Protein AF-A0A538QEW7-F1 (afdb_monomer)

pLDDT: mean 96.34, std 3.99, range [68.62, 98.94]

Secondary structure (DSSP, 8-state):
---EEETTEEE--TT--EE-TTT-TTSS--TTSEEE-S-S---EEEEEESS--SS-EEEPS---S-HHHHHHHHHHH-SS----SEEE-TTS-EEE-S-TTTEEESSSGGGGGGEEEEEE---TTSEEEHHHHHHHHHHHHHHHHHHT---EEESSPP-SS--HHHHTT-TT--EEEEHHHH-SSSGGGTT-SHHHHHHHHTT-EEE-TTTTGGGG-

Nearest PDB structures (foldseek):
  6srt-assembly1_A  TM=6.902E-01  e=7.783E-04  Clostridium intestinale URNW
  6ssc-assembly1_A  TM=6.915E-01  e=9.441E-04  Clostridium intestinale
  2cb3-assembly4_D  TM=6.259E-01  e=7.298E-04  Drosophila melanogaster
  4knl-assembly2_B  TM=6.351E-01  e=1.021E-02  Staphylococcus aureus subsp. aureus NCTC 8325
  3lat-assembly2_B  TM=5.317E-01  e=2.211E-02  Staphylococcus epidermidis

Structure (mmCIF, N/CA/C/O backbone):
data_AF-A0A538QEW7-F1
#
_entry.id   AF-A0A538QEW7-F1
#
loop_
_atom_site.group_PDB
_atom_site.id
_atom_site.type_symbol
_atom_site.label_atom_id
_atom_site.label_alt_id
_atom_site.label_comp_id
_atom_site.label_asym_id
_atom_site.label_entity_id
_atom_site.label_seq_id
_atom_site.pdbx_PDB_ins_code
_atom_site.Cartn_x
_atom_site.Cartn_y
_atom_site.Cartn_z
_atom_site.occupancy
_atom_site.B_iso_or_equiv
_atom_site.auth_seq_id
_atom_site.auth_comp_id
_atom_site.auth_asym_id
_atom_site.auth_atom_id
_atom_site.pdbx_PDB_model_num
ATOM 1 N N . MET A 1 1 ? -11.658 -10.224 16.723 1.00 68.62 1 MET A N 1
ATOM 2 C CA . MET A 1 1 ? -10.519 -9.285 16.736 1.00 68.62 1 MET A CA 1
ATOM 3 C C . MET A 1 1 ? -10.664 -8.436 15.496 1.00 68.62 1 MET A C 1
ATOM 5 O O . MET A 1 1 ? -11.022 -9.031 14.483 1.00 68.62 1 MET A O 1
ATOM 9 N N . PRO A 1 2 ? -10.419 -7.125 15.584 1.00 89.94 2 PRO A N 1
ATOM 10 C CA . PRO A 1 2 ? -10.453 -6.246 14.425 1.00 89.94 2 PRO A CA 1
ATOM 11 C C . PRO A 1 2 ? -9.606 -6.790 13.274 1.00 89.94 2 PRO A C 1
ATOM 13 O O . PRO A 1 2 ? -8.547 -7.385 13.499 1.00 89.94 2 PRO A O 1
ATOM 16 N N . GLY A 1 3 ? -10.083 -6.604 12.051 1.00 97.62 3 GLY A N 1
ATOM 17 C CA . GLY A 1 3 ? -9.447 -7.128 10.849 1.00 97.62 3 GLY A CA 1
ATOM 18 C C . GLY A 1 3 ? -9.591 -6.194 9.657 1.00 97.62 3 GLY A C 1
ATOM 19 O O . GLY A 1 3 ? -10.164 -5.107 9.757 1.00 97.62 3 GLY A O 1
ATOM 20 N N . LEU A 1 4 ? -9.068 -6.639 8.518 1.00 98.69 4 LEU A N 1
ATOM 21 C CA . LEU A 1 4 ? -9.305 -6.004 7.226 1.00 98.69 4 LEU A CA 1
ATOM 22 C C . LEU A 1 4 ? -10.793 -6.097 6.888 1.00 98.69 4 LEU A C 1
ATOM 24 O O . LEU A 1 4 ? -11.381 -7.164 7.055 1.00 98.69 4 LEU A O 1
ATOM 28 N N . LEU A 1 5 ? -11.391 -5.020 6.382 1.00 98.50 5 LEU A N 1
ATOM 29 C CA . LEU A 1 5 ? -12.761 -5.065 5.876 1.00 98.50 5 LEU A CA 1
ATOM 30 C C . LEU A 1 5 ? -12.776 -5.554 4.432 1.00 98.50 5 LEU A C 1
ATOM 32 O O . LEU A 1 5 ? -12.224 -4.907 3.544 1.00 98.50 5 LEU A O 1
ATOM 36 N N . VAL A 1 6 ? -13.424 -6.689 4.194 1.00 98.50 6 VAL A N 1
ATOM 37 C CA . VAL A 1 6 ? -13.566 -7.294 2.868 1.00 98.50 6 VAL A CA 1
ATOM 38 C C . VAL A 1 6 ? -15.006 -7.769 2.700 1.00 98.50 6 VAL A C 1
ATOM 40 O O . VAL A 1 6 ? -15.438 -8.687 3.395 1.00 98.50 6 VAL A O 1
ATOM 43 N N . ASN A 1 7 ? -15.762 -7.152 1.788 1.00 96.94 7 ASN A N 1
ATOM 44 C CA . ASN A 1 7 ? -17.188 -7.440 1.565 1.00 96.94 7 ASN A CA 1
ATOM 45 C C . ASN A 1 7 ? -18.036 -7.406 2.856 1.00 96.94 7 ASN A C 1
ATOM 47 O O . ASN A 1 7 ? -18.874 -8.274 3.103 1.00 96.94 7 ASN A O 1
ATOM 51 N N . GLY A 1 8 ? -17.797 -6.410 3.707 1.00 96.62 8 GLY A N 1
ATOM 52 C CA . GLY A 1 8 ? -18.480 -6.198 4.980 1.00 96.62 8 GLY A CA 1
ATOM 53 C C . GLY A 1 8 ? -18.041 -7.139 6.102 1.00 96.62 8 GLY A C 1
ATOM 54 O O . GLY A 1 8 ? -18.609 -7.072 7.190 1.00 96.62 8 GLY A O 1
ATOM 55 N N . GLN A 1 9 ? -17.055 -8.009 5.864 1.00 97.62 9 GLN A N 1
ATOM 56 C CA . GLN A 1 9 ? -16.523 -8.936 6.861 1.00 97.62 9 GLN A CA 1
ATOM 57 C C . GLN A 1 9 ? -15.152 -8.491 7.361 1.00 97.62 9 GLN A C 1
ATOM 59 O O . GLN A 1 9 ? -14.335 -7.991 6.593 1.00 97.62 9 GLN A O 1
ATOM 64 N N . GLU A 1 10 ? -14.889 -8.717 8.647 1.00 98.12 10 GLU A N 1
ATOM 65 C CA . GLU A 1 10 ? -13.572 -8.509 9.245 1.00 98.12 10 GLU A CA 1
ATOM 66 C C . GLU A 1 10 ? -12.718 -9.769 9.114 1.00 98.12 10 GLU A C 1
ATOM 68 O O . GLU A 1 10 ? -13.043 -10.816 9.677 1.00 98.12 10 GLU A O 1
ATOM 73 N N . ILE A 1 11 ? -11.604 -9.651 8.394 1.00 98.38 11 ILE A N 1
ATOM 74 C CA . ILE A 1 11 ? -10.625 -10.721 8.212 1.00 98.38 11 ILE A CA 1
ATOM 75 C C . ILE A 1 11 ? -9.381 -10.393 9.048 1.00 98.38 11 ILE A C 1
ATOM 77 O O . ILE A 1 11 ? -8.657 -9.448 8.717 1.00 98.38 11 ILE A O 1
ATOM 81 N N . PRO A 1 12 ? -9.115 -11.119 10.150 1.00 97.94 12 PRO A N 1
ATOM 82 C CA . PRO A 1 12 ? -7.902 -10.912 10.928 1.00 97.94 12 PRO A CA 1
ATOM 83 C C . PRO A 1 12 ? -6.677 -11.394 10.143 1.00 97.94 12 PRO A C 1
ATOM 85 O O . PRO A 1 12 ? -6.749 -12.385 9.420 1.00 97.94 12 PRO A O 1
ATOM 88 N N . VAL A 1 13 ? -5.540 -10.730 10.347 1.00 98.19 13 VAL A N 1
ATOM 89 C CA . VAL A 1 13 ? -4.243 -11.163 9.811 1.00 98.19 13 VAL A CA 1
ATOM 90 C C . VAL A 1 13 ? -3.335 -11.518 10.976 1.00 98.19 13 VAL A C 1
ATOM 92 O O . VAL A 1 13 ? -3.158 -10.724 11.903 1.00 98.19 13 VAL A O 1
ATOM 95 N N . GLU A 1 14 ? -2.779 -12.726 10.951 1.00 97.06 14 GLU A N 1
ATOM 96 C CA . GLU A 1 14 ? -1.951 -13.220 12.045 1.00 97.06 14 GLU A CA 1
ATOM 97 C C . GLU A 1 14 ? -0.734 -12.314 12.287 1.00 97.06 14 GLU A C 1
ATOM 99 O O . GLU A 1 14 ? -0.010 -11.920 11.372 1.00 97.06 14 GLU A O 1
ATOM 104 N N . GLY A 1 15 ? -0.506 -11.968 13.556 1.00 97.25 15 GLY A N 1
ATOM 105 C CA . GLY A 1 15 ? 0.644 -11.166 13.962 1.00 97.25 15 GLY A CA 1
ATOM 106 C C . GLY A 1 15 ? 0.587 -9.691 13.553 1.00 97.25 15 GLY A C 1
ATOM 107 O O . GLY A 1 15 ? 1.633 -9.036 13.632 1.00 97.25 15 GLY A O 1
ATOM 108 N N . LEU A 1 16 ? -0.582 -9.181 13.140 1.00 98.44 16 LEU A N 1
ATOM 109 C CA . LEU A 1 16 ? -0.846 -7.760 12.900 1.00 98.44 16 LEU A CA 1
ATOM 110 C C . LEU A 1 16 ? -1.896 -7.207 13.866 1.00 98.44 16 LEU A C 1
ATOM 112 O O . LEU A 1 16 ? -2.905 -7.846 14.156 1.00 98.44 16 LEU A O 1
ATOM 116 N N . THR A 1 17 ? -1.672 -5.973 14.313 1.00 98.38 17 THR A N 1
ATOM 117 C CA . THR A 1 17 ? -2.709 -5.155 14.947 1.00 98.38 17 THR A CA 1
ATOM 118 C C . THR A 1 17 ? -3.390 -4.348 13.856 1.00 98.38 17 THR A C 1
ATOM 120 O O . THR A 1 17 ? -2.749 -3.508 13.222 1.00 98.38 17 THR A O 1
ATOM 123 N N . ILE A 1 18 ? -4.678 -4.601 13.640 1.00 98.75 18 ILE A N 1
ATOM 124 C CA . ILE A 1 18 ? -5.481 -3.916 12.627 1.00 98.75 18 ILE A CA 1
ATOM 125 C C . ILE A 1 18 ? -6.553 -3.086 13.325 1.00 98.75 18 ILE A C 1
ATOM 127 O O . ILE A 1 18 ? -7.070 -3.490 14.361 1.00 98.75 18 ILE A O 1
ATOM 131 N N . ILE A 1 19 ? -6.870 -1.928 12.762 1.00 98.31 19 ILE A N 1
ATOM 132 C CA . ILE A 1 19 ? -8.038 -1.121 13.118 1.00 98.31 19 ILE A CA 1
ATOM 133 C C . ILE A 1 19 ? -8.791 -0.742 11.848 1.00 98.31 19 ILE A C 1
ATOM 135 O O . ILE A 1 19 ? -8.186 -0.564 10.788 1.00 98.31 19 ILE A O 1
ATOM 139 N N . ASN A 1 20 ? -10.104 -0.587 11.952 1.00 98.62 20 ASN A N 1
ATOM 140 C CA . ASN A 1 20 ? -10.973 -0.310 10.814 1.00 98.62 20 ASN A CA 1
ATOM 141 C C . ASN A 1 20 ? -12.135 0.649 11.206 1.00 98.62 20 ASN A C 1
ATOM 143 O O . ASN A 1 20 ? -12.226 1.065 12.370 1.00 98.62 20 ASN A O 1
ATOM 147 N N . PRO A 1 21 ? -13.020 1.050 10.267 1.00 97.75 21 PRO A N 1
ATOM 148 C CA . PRO A 1 21 ? -14.122 1.968 10.550 1.00 97.75 21 PRO A CA 1
ATOM 149 C C . PRO A 1 21 ? -15.130 1.516 11.618 1.00 97.75 21 PRO A C 1
ATOM 151 O O . PRO A 1 21 ? -15.879 2.364 12.108 1.00 97.75 21 PRO A O 1
ATOM 154 N N . ASN A 1 22 ? -15.203 0.222 11.940 1.00 97.38 22 ASN A N 1
ATOM 155 C CA . ASN A 1 22 ? -16.055 -0.317 13.003 1.00 97.38 22 ASN A CA 1
ATOM 156 C C . ASN A 1 22 ? -15.438 -0.091 14.391 1.00 97.38 22 ASN A C 1
ATOM 158 O O . ASN A 1 22 ? -16.176 0.061 15.363 1.00 97.38 22 ASN A O 1
ATOM 162 N N . ASP A 1 23 ? -14.107 -0.022 14.488 1.00 97.06 23 ASP A N 1
ATOM 163 C CA . ASP A 1 23 ? -13.393 0.180 15.755 1.00 97.06 23 ASP A CA 1
ATOM 164 C C . ASP A 1 23 ? -13.292 1.653 16.135 1.00 97.06 23 ASP A C 1
ATOM 166 O O . ASP A 1 23 ? -13.354 2.030 17.308 1.00 97.06 23 ASP A O 1
ATOM 170 N N . THR A 1 24 ? -13.067 2.514 15.141 1.00 96.31 24 THR A N 1
ATOM 171 C CA . THR A 1 24 ? -12.829 3.931 15.386 1.00 96.31 24 THR A CA 1
ATOM 172 C C . THR A 1 24 ? -13.264 4.798 14.214 1.00 96.31 24 THR A C 1
ATOM 174 O O . THR A 1 24 ? -12.882 4.584 13.066 1.00 96.31 24 THR A O 1
ATOM 177 N N . ALA A 1 25 ? -14.053 5.834 14.511 1.00 95.19 25 ALA A N 1
ATOM 178 C CA . ALA A 1 25 ? -14.697 6.665 13.496 1.00 95.19 25 ALA A CA 1
ATOM 179 C C . ALA A 1 25 ? -13.709 7.398 12.574 1.00 95.19 25 ALA A C 1
ATOM 181 O O . ALA A 1 25 ? -14.039 7.672 11.422 1.00 95.19 25 ALA A O 1
ATOM 182 N N . TRP A 1 26 ? -12.497 7.707 13.056 1.00 97.00 26 TRP A N 1
ATOM 183 C CA . TRP A 1 26 ? -11.479 8.342 12.218 1.00 97.00 26 TRP A CA 1
ATOM 184 C C . TRP A 1 26 ? -10.894 7.376 11.186 1.00 97.00 26 TRP A C 1
ATOM 186 O O . TRP A 1 26 ? -10.303 7.834 10.220 1.00 97.00 26 TRP A O 1
ATOM 196 N N . CYS A 1 27 ? -11.013 6.059 11.347 1.00 98.06 27 CYS A N 1
ATOM 197 C CA . CYS A 1 27 ? -10.441 5.085 10.420 1.00 98.06 27 CYS A CA 1
ATOM 198 C C . CYS A 1 27 ? -11.388 4.888 9.226 1.00 98.06 27 CYS A C 1
ATOM 200 O O . CYS A 1 27 ? -11.905 3.806 9.008 1.00 98.06 27 CYS A O 1
ATOM 202 N N . ARG A 1 28 ? -11.704 5.959 8.492 1.00 97.88 28 ARG A N 1
ATOM 203 C CA . ARG A 1 28 ? -12.627 5.936 7.348 1.00 97.88 28 ARG A CA 1
ATOM 204 C C . ARG A 1 28 ? -12.174 6.904 6.262 1.00 97.88 28 ARG A C 1
ATOM 206 O O . ARG A 1 28 ? -11.820 8.034 6.585 1.00 97.88 28 ARG A O 1
ATOM 213 N N .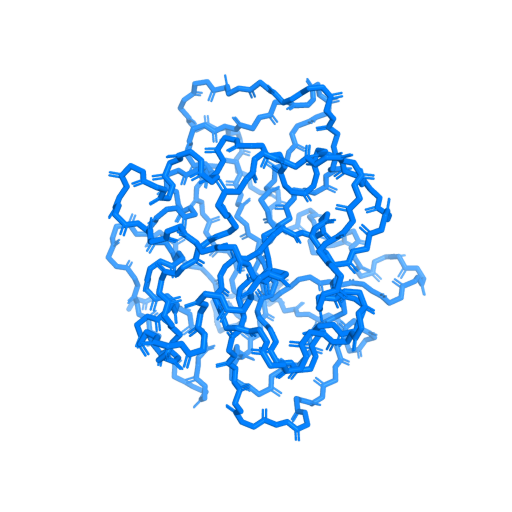 LEU A 1 29 ? -12.220 6.512 4.994 1.00 98.06 29 LEU A N 1
ATOM 214 C CA . LEU A 1 29 ? -11.969 7.450 3.892 1.00 98.06 29 LEU A CA 1
ATOM 215 C C . LEU A 1 29 ? -13.002 8.586 3.842 1.00 98.06 29 LEU A C 1
ATOM 217 O O . LEU A 1 29 ? -14.176 8.384 4.165 1.00 98.06 29 LEU A O 1
ATOM 221 N N . ASP A 1 30 ? -12.569 9.777 3.425 1.00 97.94 30 ASP A N 1
ATOM 222 C CA . ASP A 1 30 ? -13.487 10.872 3.105 1.00 97.94 30 ASP A CA 1
ATOM 223 C C . ASP A 1 30 ? -14.226 10.576 1.793 1.00 97.94 30 ASP A C 1
ATOM 225 O O . ASP A 1 30 ? -13.595 10.066 0.865 1.00 97.94 30 ASP A O 1
ATOM 229 N N . PRO A 1 31 ? -15.526 10.905 1.658 1.00 97.62 31 PRO A N 1
ATOM 230 C CA . PRO A 1 31 ? -16.273 10.685 0.419 1.00 97.62 31 PRO A CA 1
ATOM 231 C C . PRO A 1 31 ? -15.642 11.285 -0.843 1.00 97.62 31 PRO A C 1
ATOM 233 O O . PRO A 1 31 ? -15.955 10.821 -1.937 1.00 97.62 31 PRO A O 1
ATOM 236 N N . LYS A 1 32 ? -14.777 12.304 -0.724 1.00 98.00 32 LYS A N 1
ATOM 237 C CA . LYS A 1 32 ? -14.071 12.871 -1.881 1.00 98.00 32 LYS A CA 1
ATOM 238 C C . LYS A 1 32 ? -12.932 11.983 -2.394 1.00 98.00 32 LYS A C 1
ATOM 240 O O . LYS A 1 32 ? -12.576 12.109 -3.558 1.00 98.00 32 LYS A O 1
ATOM 245 N N . ASP A 1 33 ? -12.362 11.113 -1.558 1.00 98.44 33 ASP A N 1
ATOM 246 C CA . ASP A 1 33 ? -11.098 10.405 -1.825 1.00 98.44 33 ASP A CA 1
ATOM 247 C C . ASP A 1 33 ? -11.279 8.997 -2.416 1.00 98.44 33 ASP A C 1
ATOM 249 O O . ASP A 1 33 ? -10.304 8.274 -2.651 1.00 98.44 33 ASP A O 1
ATOM 253 N N . PHE A 1 34 ? -12.525 8.588 -2.661 1.00 98.56 34 PHE A N 1
ATOM 254 C CA . PHE A 1 34 ? -12.845 7.290 -3.238 1.00 98.56 34 PHE A CA 1
ATOM 255 C C . PHE A 1 34 ? -14.153 7.313 -4.030 1.00 98.56 34 PHE A C 1
ATOM 257 O O . PHE A 1 34 ? -14.924 8.273 -4.006 1.00 98.56 34 PHE A O 1
ATOM 264 N N . LYS A 1 35 ? -14.432 6.204 -4.709 1.00 98.50 35 LYS A N 1
ATOM 265 C CA . LYS A 1 35 ? -15.756 5.872 -5.250 1.00 98.50 35 LYS A CA 1
ATOM 266 C C . LYS A 1 35 ? -16.007 4.368 -5.147 1.00 98.50 35 LYS A C 1
ATOM 268 O O . LYS A 1 35 ? -15.144 3.605 -4.713 1.00 98.50 35 LYS A O 1
ATOM 273 N N . ALA A 1 36 ? -17.199 3.934 -5.548 1.00 98.44 36 ALA A N 1
ATOM 274 C CA . ALA A 1 36 ? -17.493 2.511 -5.675 1.00 98.44 36 ALA A CA 1
ATOM 275 C C . ALA A 1 36 ? -16.574 1.870 -6.725 1.00 98.44 36 ALA A C 1
ATOM 277 O O . ALA A 1 36 ? -16.420 2.400 -7.830 1.00 98.44 36 ALA A O 1
ATOM 278 N N . ARG A 1 37 ? -15.984 0.724 -6.378 1.00 97.94 37 ARG A N 1
ATOM 279 C CA . ARG A 1 37 ? -15.122 -0.032 -7.281 1.00 97.94 37 ARG A CA 1
ATOM 280 C C . ARG A 1 37 ? -15.944 -0.522 -8.482 1.00 97.94 37 ARG A C 1
ATOM 282 O O . ARG A 1 37 ? -16.974 -1.166 -8.285 1.00 97.94 37 ARG A O 1
ATOM 289 N N . PRO A 1 38 ? -15.512 -0.264 -9.729 1.00 97.06 38 PRO A N 1
ATOM 290 C CA . PRO A 1 38 ? -16.285 -0.610 -10.922 1.00 97.06 38 PRO A CA 1
ATOM 291 C C . PRO A 1 38 ? -16.159 -2.088 -11.322 1.00 97.06 38 PRO A C 1
ATOM 293 O O . PRO A 1 38 ? -16.829 -2.534 -12.249 1.00 97.06 38 PRO A O 1
ATOM 296 N N . THR A 1 39 ? -15.281 -2.847 -10.666 1.00 95.00 39 THR A N 1
ATOM 297 C CA . THR A 1 39 ? -15.015 -4.257 -10.960 1.00 95.00 39 THR A CA 1
ATOM 298 C C . THR A 1 39 ? -14.822 -5.046 -9.667 1.00 95.00 39 THR A C 1
ATOM 300 O O . THR A 1 39 ? -14.200 -4.529 -8.742 1.00 95.00 39 THR A O 1
ATOM 303 N N . PRO A 1 40 ? -15.298 -6.300 -9.579 1.00 93.62 40 PRO A N 1
ATOM 304 C CA . PRO A 1 40 ? -15.005 -7.163 -8.436 1.00 93.62 40 PRO A CA 1
ATOM 305 C C . PRO A 1 40 ? -13.577 -7.734 -8.475 1.00 93.62 40 PRO A C 1
ATOM 307 O O . PRO A 1 40 ? -13.116 -8.304 -7.491 1.00 93.62 40 PRO A O 1
ATOM 310 N N . TRP A 1 41 ? -12.874 -7.623 -9.608 1.00 95.50 41 TRP A N 1
ATOM 311 C CA . TRP A 1 41 ? -11.573 -8.257 -9.804 1.00 95.50 41 TRP A CA 1
ATOM 312 C C . TRP A 1 41 ? -10.423 -7.356 -9.344 1.00 95.50 41 TRP A C 1
ATOM 314 O O . TRP A 1 41 ? -9.785 -6.663 -10.147 1.00 95.50 41 TRP A O 1
ATOM 324 N N . VAL A 1 42 ? -10.167 -7.379 -8.035 1.00 97.69 42 VAL A N 1
ATOM 325 C CA . VAL A 1 42 ? -8.931 -6.852 -7.448 1.00 97.69 42 VAL A CA 1
ATOM 326 C C . VAL A 1 42 ? -7.778 -7.770 -7.844 1.00 97.69 42 VAL A C 1
ATOM 328 O O . VAL A 1 42 ? -7.828 -8.970 -7.598 1.00 97.69 42 VAL A O 1
ATOM 331 N N . ARG A 1 43 ? -6.745 -7.207 -8.470 1.00 97.06 43 ARG A N 1
ATOM 332 C CA . ARG A 1 43 ? -5.615 -7.981 -9.015 1.00 97.06 43 ARG A CA 1
ATOM 333 C C . ARG A 1 43 ? -4.250 -7.355 -8.780 1.00 97.06 43 ARG A C 1
ATOM 335 O O . ARG A 1 43 ? -3.240 -7.894 -9.219 1.00 97.06 43 ARG A O 1
ATOM 342 N N . GLN A 1 44 ? -4.222 -6.206 -8.117 1.00 98.38 44 GLN A N 1
ATOM 343 C CA . GLN A 1 44 ? -3.001 -5.467 -7.854 1.00 98.38 44 GLN A CA 1
ATOM 344 C C . GLN A 1 44 ? -2.951 -4.995 -6.410 1.00 98.38 44 GLN A C 1
ATOM 346 O O . GLN A 1 44 ? -3.950 -4.537 -5.852 1.00 98.38 44 GLN A O 1
ATOM 351 N N . ILE A 1 45 ? -1.758 -5.030 -5.838 1.00 98.81 45 ILE A N 1
ATOM 352 C CA . ILE A 1 45 ? -1.421 -4.284 -4.631 1.00 98.81 45 ILE A CA 1
ATOM 353 C C . ILE A 1 45 ? -0.430 -3.208 -5.053 1.00 98.81 45 ILE A C 1
ATOM 355 O O . ILE A 1 45 ? 0.604 -3.531 -5.632 1.00 98.81 45 ILE A O 1
ATOM 359 N N . ILE A 1 46 ? -0.746 -1.941 -4.780 1.00 98.50 46 ILE A N 1
ATOM 360 C CA . ILE A 1 46 ? 0.171 -0.829 -5.042 1.00 98.50 46 ILE A CA 1
ATOM 361 C C . ILE A 1 46 ? 0.723 -0.331 -3.715 1.00 98.50 46 ILE A C 1
ATOM 363 O O . ILE A 1 46 ? -0.017 0.156 -2.858 1.00 98.50 46 ILE A O 1
ATOM 367 N N . LEU A 1 47 ? 2.030 -0.463 -3.560 1.00 98.81 47 LEU A N 1
ATOM 368 C CA . LEU A 1 47 ? 2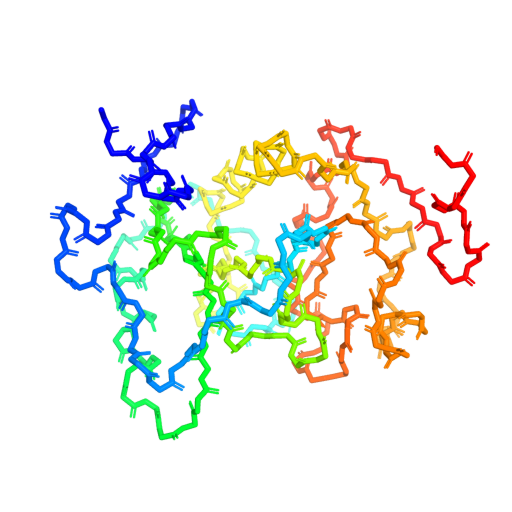.784 -0.027 -2.402 1.00 98.81 47 LEU A CA 1
ATOM 369 C C . LEU A 1 47 ? 3.234 1.419 -2.583 1.00 98.81 47 LEU A C 1
ATOM 371 O O . LEU A 1 47 ? 3.783 1.785 -3.626 1.00 98.81 47 LEU A O 1
ATOM 375 N N . HIS A 1 48 ? 3.043 2.206 -1.530 1.00 98.75 48 HIS A N 1
ATOM 376 C CA . HIS A 1 48 ? 3.467 3.596 -1.441 1.00 98.75 48 HIS A CA 1
ATOM 377 C C . HIS A 1 48 ? 4.269 3.822 -0.168 1.00 98.75 48 HIS A C 1
ATOM 379 O O . HIS A 1 48 ? 4.141 3.069 0.801 1.00 98.75 48 HIS A O 1
ATOM 385 N N . THR A 1 49 ? 5.040 4.902 -0.136 1.00 98.31 49 THR A N 1
ATOM 386 C CA . THR A 1 49 ? 5.399 5.552 1.128 1.00 98.31 49 THR A CA 1
ATOM 387 C C . THR A 1 49 ? 4.791 6.938 1.220 1.00 98.31 49 THR A C 1
ATOM 389 O O . THR A 1 49 ? 4.745 7.630 0.213 1.00 98.31 49 THR A O 1
ATOM 392 N N . THR A 1 50 ? 4.424 7.416 2.417 1.00 97.31 50 THR A N 1
ATOM 393 C CA . THR A 1 50 ? 3.690 8.697 2.574 1.00 97.31 50 THR A CA 1
ATOM 394 C C . THR A 1 50 ? 4.384 9.921 1.990 1.00 97.31 50 THR A C 1
ATOM 396 O O . THR A 1 50 ? 3.715 10.900 1.668 1.00 97.31 50 THR A O 1
ATOM 399 N N . LYS A 1 51 ? 5.712 9.899 1.824 1.00 95.50 51 LYS A N 1
ATOM 400 C CA . LYS A 1 51 ? 6.462 11.011 1.220 1.00 95.50 51 LYS A CA 1
ATOM 401 C C . LYS A 1 51 ? 7.068 10.668 -0.139 1.00 95.50 51 LYS A C 1
ATOM 403 O O . LYS A 1 51 ? 7.162 11.565 -0.969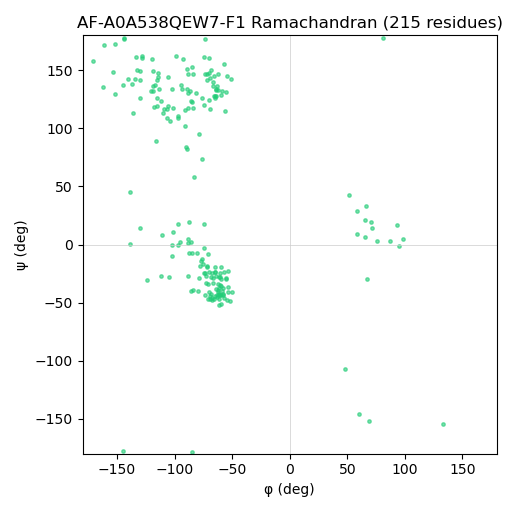 1.00 95.50 51 LYS A O 1
ATOM 408 N N . GLY A 1 52 ? 7.374 9.402 -0.423 1.00 95.50 52 GLY A N 1
ATOM 409 C CA . GLY A 1 52 ? 7.977 9.001 -1.696 1.00 95.50 52 GLY A CA 1
ATOM 410 C C . GLY A 1 52 ? 9.427 9.472 -1.839 1.00 95.50 52 GLY A C 1
ATOM 411 O O . GLY A 1 52 ? 9.943 9.578 -2.949 1.00 95.50 52 GLY A O 1
ATOM 412 N N . ASN A 1 53 ? 10.092 9.798 -0.728 1.00 95.81 53 ASN A N 1
ATOM 413 C CA . ASN A 1 53 ? 11.434 10.368 -0.756 1.00 95.81 53 ASN A CA 1
ATOM 414 C C . ASN A 1 53 ? 12.509 9.278 -0.854 1.00 95.81 53 ASN A C 1
ATOM 416 O O . ASN A 1 53 ? 12.379 8.206 -0.261 1.00 95.81 53 ASN A O 1
ATOM 420 N N . SER A 1 54 ? 13.610 9.592 -1.540 1.00 93.25 54 SER A N 1
ATOM 421 C CA . SER A 1 54 ? 14.775 8.720 -1.739 1.00 93.25 54 SER A CA 1
ATOM 422 C C . SER A 1 54 ? 16.086 9.484 -1.455 1.00 93.25 54 SER A C 1
ATOM 424 O O . SER A 1 54 ? 16.118 10.698 -1.671 1.00 93.25 54 SER A O 1
ATOM 426 N N . PRO A 1 55 ? 17.168 8.825 -0.991 1.00 94.06 55 PRO A N 1
ATOM 427 C CA . PRO A 1 55 ? 17.217 7.435 -0.536 1.00 94.06 55 PRO A CA 1
ATOM 428 C C . PRO A 1 55 ? 16.438 7.242 0.767 1.00 94.06 55 PRO A C 1
ATOM 430 O O . PRO A 1 55 ? 16.327 8.163 1.580 1.00 94.06 55 PRO A O 1
ATOM 433 N N . GLN A 1 56 ? 15.899 6.038 0.942 1.00 95.38 56 GLN A N 1
ATOM 434 C CA . GLN A 1 56 ? 15.258 5.614 2.182 1.00 95.38 56 GLN A CA 1
ATOM 435 C C . GLN A 1 56 ? 16.283 5.002 3.129 1.00 95.38 56 GLN A C 1
ATOM 437 O O . GLN A 1 56 ? 17.214 4.323 2.699 1.00 95.38 56 GLN A O 1
ATOM 442 N N . THR A 1 57 ? 16.062 5.197 4.424 1.00 97.62 57 THR A N 1
ATOM 443 C CA . THR A 1 57 ? 16.858 4.559 5.476 1.00 97.62 57 THR A CA 1
ATOM 444 C C . THR A 1 57 ? 15.945 3.692 6.325 1.00 97.62 57 THR A C 1
ATOM 446 O O . THR A 1 57 ? 14.897 4.152 6.775 1.00 97.62 57 THR A O 1
ATOM 449 N N . VAL A 1 58 ? 16.339 2.449 6.586 1.00 98.62 58 VAL A N 1
ATOM 450 C CA . VAL A 1 58 ? 15.627 1.606 7.551 1.00 98.62 58 VAL A CA 1
ATOM 451 C C . VAL A 1 58 ? 15.955 2.094 8.961 1.00 98.62 58 VAL A C 1
ATOM 453 O O . VAL A 1 58 ? 17.120 2.140 9.355 1.00 98.62 58 VAL A O 1
ATOM 456 N N . LEU A 1 59 ? 14.930 2.496 9.710 1.00 98.69 59 LEU A N 1
ATOM 457 C CA . LEU A 1 59 ? 15.049 2.887 11.112 1.00 98.69 59 LEU A CA 1
ATOM 458 C C . LEU A 1 59 ? 14.731 1.679 12.002 1.00 98.69 59 LEU A C 1
ATOM 460 O O . LEU A 1 59 ? 13.749 0.989 11.737 1.00 98.69 59 LEU A O 1
ATOM 464 N N . PRO A 1 60 ? 15.496 1.426 13.073 1.00 98.50 60 PRO A N 1
ATOM 465 C CA . PRO A 1 60 ? 15.296 0.242 13.898 1.00 98.50 60 PRO A CA 1
ATOM 466 C C . PRO A 1 60 ? 13.948 0.256 14.633 1.00 98.50 60 PRO A C 1
ATOM 468 O O . PRO A 1 60 ? 13.479 1.301 15.099 1.00 98.50 60 PRO A O 1
ATOM 471 N N . GLY A 1 61 ? 13.363 -0.929 14.790 1.00 98.44 61 GLY A N 1
ATOM 472 C CA . GLY A 1 61 ? 12.198 -1.198 15.624 1.00 98.44 61 GLY A CA 1
ATOM 473 C C . GLY A 1 61 ? 10.933 -0.421 15.251 1.00 98.44 61 GLY A C 1
ATOM 474 O O . GLY A 1 61 ? 10.636 -0.168 14.084 1.00 98.44 61 GLY A O 1
ATOM 475 N N . LYS A 1 62 ? 10.154 -0.082 16.284 1.00 98.62 62 LYS A N 1
ATOM 476 C CA . LYS A 1 62 ? 8.895 0.667 16.192 1.00 98.62 62 LYS A CA 1
ATOM 477 C C . LYS A 1 62 ? 9.146 2.156 16.393 1.00 98.62 62 LYS A C 1
ATOM 479 O O . LYS A 1 62 ? 9.813 2.538 17.354 1.00 98.62 62 LYS A O 1
ATOM 484 N N . GLY A 1 63 ? 8.569 2.984 15.532 1.00 97.94 63 GLY A N 1
ATOM 485 C CA . GLY A 1 63 ? 8.482 4.423 15.766 1.00 97.94 63 GLY A CA 1
ATOM 486 C C . GLY A 1 63 ? 7.266 4.801 16.624 1.00 97.94 63 GLY A C 1
ATOM 487 O O . GLY A 1 63 ? 6.496 3.932 17.036 1.00 97.94 63 GLY A O 1
ATOM 488 N N . PRO A 1 64 ? 7.058 6.101 16.895 1.00 97.44 64 PRO A N 1
ATOM 489 C CA . PRO A 1 64 ? 5.850 6.590 17.558 1.00 97.44 64 PRO A CA 1
ATOM 490 C C . PRO A 1 64 ? 4.607 6.351 16.692 1.00 97.44 64 PRO A C 1
ATOM 492 O O . PRO A 1 64 ? 4.596 6.773 15.534 1.00 97.44 64 PRO A O 1
ATOM 495 N N . GLY A 1 65 ? 3.571 5.730 17.260 1.00 97.38 65 GLY A N 1
ATOM 496 C CA . GLY A 1 65 ? 2.285 5.509 16.591 1.00 97.38 65 GLY A CA 1
ATOM 497 C C . GLY A 1 65 ? 1.424 6.773 16.453 1.00 97.38 65 GLY A C 1
ATOM 498 O O . GLY A 1 65 ? 1.763 7.853 16.944 1.00 97.38 65 GLY A O 1
ATOM 499 N N . GLY A 1 66 ? 0.271 6.627 15.799 1.00 97.69 66 GLY A N 1
ATOM 500 C CA . GLY A 1 66 ? -0.693 7.698 15.529 1.00 97.69 66 GLY A CA 1
ATOM 501 C C . GLY A 1 66 ? -0.530 8.356 14.156 1.00 97.69 66 GLY A C 1
ATOM 502 O O . GLY A 1 66 ? -1.329 9.225 13.795 1.00 97.69 66 GLY A O 1
ATOM 503 N N . ARG A 1 67 ? 0.460 7.941 13.356 1.00 98.19 67 ARG A N 1
ATOM 504 C CA . ARG A 1 67 ? 0.686 8.467 12.008 1.00 98.19 67 ARG A CA 1
ATOM 505 C C . ARG A 1 67 ? -0.347 8.002 10.999 1.00 98.19 67 ARG A C 1
ATOM 507 O O . ARG A 1 67 ? -0.616 8.746 10.056 1.00 98.19 67 ARG A O 1
ATOM 514 N N . ALA A 1 68 ? -0.971 6.844 11.202 1.00 98.44 68 ALA A N 1
ATOM 515 C CA . ALA A 1 68 ? -2.062 6.399 10.341 1.00 98.44 68 ALA A CA 1
ATOM 516 C C . ALA A 1 68 ? -3.234 7.390 10.383 1.00 98.44 68 ALA A C 1
ATOM 518 O O . ALA A 1 68 ? -3.747 7.804 9.342 1.00 98.44 68 ALA A O 1
ATOM 519 N N . ARG A 1 69 ? -3.580 7.871 11.585 1.00 98.50 69 ARG A N 1
ATOM 520 C CA . ARG A 1 69 ? -4.584 8.925 11.755 1.00 98.50 69 ARG A CA 1
ATOM 521 C C . ARG A 1 69 ? -4.133 10.247 11.154 1.00 98.50 69 ARG A C 1
ATOM 523 O O . ARG A 1 69 ? -4.911 10.853 10.432 1.00 98.50 69 ARG A O 1
ATOM 530 N N . SER A 1 70 ? -2.896 10.679 11.414 1.00 98.12 70 SER A N 1
ATOM 531 C CA . SER A 1 70 ? -2.377 11.920 10.821 1.00 98.12 70 SER A CA 1
ATOM 532 C C . SER A 1 70 ? -2.402 11.894 9.290 1.00 98.12 70 SER A C 1
ATOM 534 O O . SER A 1 70 ? -2.713 12.908 8.678 1.00 98.12 70 SER A O 1
ATOM 536 N N . THR A 1 71 ? -2.109 10.744 8.680 1.00 98.44 71 THR A N 1
ATOM 537 C CA . THR A 1 71 ? -2.151 10.553 7.221 1.00 98.44 71 THR A CA 1
ATOM 538 C C . THR A 1 71 ? -3.585 10.632 6.703 1.00 98.44 71 THR A C 1
ATOM 540 O O . THR A 1 71 ? -3.855 11.373 5.764 1.00 98.44 71 THR A O 1
ATOM 543 N N . ALA A 1 72 ? -4.527 9.951 7.364 1.00 98.25 72 ALA A N 1
ATOM 544 C CA . ALA A 1 72 ? -5.939 10.043 7.009 1.00 98.25 72 ALA A CA 1
ATOM 545 C C . ALA A 1 72 ? -6.471 11.480 7.160 1.00 98.25 72 ALA A C 1
ATOM 547 O O . ALA A 1 72 ? -7.108 11.987 6.247 1.00 98.25 72 ALA A O 1
ATOM 548 N N . ASP A 1 73 ? -6.177 12.156 8.276 1.00 98.31 73 ASP A N 1
ATOM 549 C CA . ASP A 1 73 ? -6.573 13.550 8.519 1.00 98.31 73 ASP A CA 1
ATOM 550 C C . ASP A 1 73 ? -5.963 14.513 7.484 1.00 98.31 73 ASP A C 1
ATOM 552 O O . ASP A 1 73 ? -6.644 15.442 7.048 1.00 98.31 73 ASP A O 1
ATOM 556 N N . TYR A 1 74 ? -4.718 14.274 7.050 1.00 97.88 74 TYR A N 1
ATOM 557 C CA . TYR A 1 74 ? -4.088 15.032 5.967 1.00 97.88 74 TYR A CA 1
ATOM 558 C C . TYR A 1 74 ? -4.890 14.914 4.667 1.00 97.88 74 TYR A C 1
ATOM 560 O O . TYR A 1 74 ? -5.266 15.938 4.101 1.00 97.88 74 TYR A O 1
ATOM 568 N N . TRP A 1 75 ? -5.223 13.691 4.237 1.00 98.19 75 TRP A N 1
ATOM 569 C CA . TRP A 1 75 ? -6.021 13.482 3.027 1.00 98.19 75 TRP A CA 1
ATOM 570 C C . TRP A 1 75 ? -7.379 14.177 3.104 1.00 98.19 75 TRP A C 1
ATOM 572 O O . TRP A 1 75 ? -7.745 14.868 2.159 1.00 98.19 75 TRP A O 1
ATOM 582 N N . ARG A 1 76 ? -8.086 14.116 4.244 1.00 97.38 76 ARG A N 1
ATOM 583 C CA . ARG A 1 76 ? -9.372 14.830 4.416 1.00 97.38 76 ARG A CA 1
ATOM 584 C C . ARG A 1 76 ? -9.249 16.335 4.217 1.00 97.38 76 ARG A C 1
ATOM 586 O O . ARG A 1 76 ? -10.154 16.958 3.669 1.00 97.38 76 ARG A O 1
ATOM 593 N N . GLY A 1 77 ? -8.160 16.916 4.717 1.00 97.62 77 GLY A N 1
ATOM 594 C CA . GLY A 1 77 ? -7.900 18.350 4.632 1.00 97.62 77 GLY A CA 1
ATOM 595 C C . GLY A 1 77 ? -7.394 18.811 3.264 1.00 97.62 77 GLY A C 1
ATOM 596 O O . GLY A 1 77 ? -7.477 20.003 2.969 1.00 97.62 77 GLY A O 1
ATOM 597 N N . ASP A 1 78 ? -6.878 17.899 2.436 1.00 97.00 78 ASP A N 1
ATOM 598 C CA . ASP A 1 78 ? -6.354 18.227 1.113 1.00 97.00 78 ASP A CA 1
ATOM 599 C C . ASP A 1 78 ? -7.509 18.458 0.116 1.00 97.00 78 ASP A C 1
ATOM 601 O O . ASP A 1 78 ? -8.383 17.597 -0.034 1.00 97.00 78 ASP A O 1
ATOM 605 N N . PRO A 1 79 ? -7.559 19.602 -0.594 1.00 95.69 79 PRO A N 1
ATOM 606 C CA . PRO A 1 79 ? -8.589 19.841 -1.605 1.00 95.69 79 PRO A CA 1
ATOM 607 C C . PRO A 1 79 ? -8.489 18.878 -2.797 1.00 95.69 79 PRO A C 1
ATOM 609 O O . PRO A 1 79 ? -9.463 18.719 -3.533 1.00 95.69 79 PRO A O 1
ATOM 612 N N . THR A 1 80 ? -7.332 18.247 -3.000 1.00 95.69 80 THR A N 1
ATOM 613 C CA . THR A 1 80 ? -7.096 17.270 -4.059 1.00 95.69 80 THR A CA 1
ATOM 614 C C . THR A 1 80 ? -7.560 15.889 -3.596 1.00 95.69 80 THR A C 1
ATOM 616 O O . THR A 1 80 ? -7.061 15.385 -2.587 1.00 95.69 80 THR A O 1
ATOM 619 N N . PRO A 1 81 ? -8.488 15.240 -4.321 1.00 96.12 81 PRO A N 1
ATOM 620 C CA . PRO A 1 81 ? -8.877 13.862 -4.044 1.00 96.12 81 PRO A CA 1
ATOM 621 C C . PRO A 1 81 ? -7.675 12.913 -4.078 1.00 96.12 81 PRO A C 1
ATOM 623 O O . PRO A 1 81 ? -7.057 12.730 -5.129 1.00 96.12 81 PRO A O 1
ATOM 626 N N . SER A 1 82 ? -7.342 12.317 -2.936 1.00 95.81 82 SER A N 1
ATOM 627 C CA . SER A 1 82 ? -6.262 11.337 -2.813 1.00 95.81 82 SER A CA 1
ATOM 628 C C . SER A 1 82 ? -6.398 10.531 -1.524 1.00 95.81 82 SER A C 1
ATOM 630 O O . SER A 1 82 ? -6.654 11.097 -0.469 1.00 95.81 82 SER A O 1
ATOM 632 N N . ALA A 1 83 ? -6.226 9.211 -1.603 1.00 97.88 83 ALA A N 1
ATOM 633 C CA . ALA A 1 83 ? -6.074 8.337 -0.439 1.00 97.88 83 ALA A CA 1
ATOM 634 C C . ALA A 1 83 ? -5.672 6.922 -0.858 1.00 97.88 83 ALA A C 1
ATOM 636 O O . ALA A 1 83 ? -5.988 6.472 -1.961 1.00 97.88 83 ALA A O 1
ATOM 637 N N . ALA A 1 84 ? -5.070 6.181 0.071 1.00 98.56 84 ALA A N 1
ATOM 638 C CA . ALA A 1 84 ? -4.897 4.737 -0.029 1.00 98.56 84 ALA A CA 1
ATOM 639 C C . ALA A 1 84 ? -5.966 3.991 0.785 1.00 98.56 84 ALA A C 1
ATOM 641 O O . ALA A 1 84 ? -6.594 4.545 1.685 1.00 98.56 84 ALA A O 1
ATOM 642 N N . HIS A 1 85 ? -6.151 2.703 0.501 1.00 98.88 85 HIS A N 1
ATOM 643 C CA . HIS A 1 85 ? -7.120 1.880 1.228 1.00 98.88 85 HIS A CA 1
ATOM 644 C C . HIS A 1 85 ? -6.624 1.560 2.643 1.00 98.88 85 HIS A C 1
ATOM 646 O O . HIS A 1 85 ? -7.417 1.413 3.575 1.00 98.88 85 HIS A O 1
ATOM 652 N N . ILE A 1 86 ? -5.303 1.427 2.782 1.00 98.94 86 ILE A N 1
ATOM 653 C CA . ILE A 1 86 ? -4.619 1.024 4.004 1.00 98.94 86 ILE A CA 1
ATOM 654 C C . ILE A 1 86 ? -3.488 2.008 4.301 1.00 98.94 86 ILE A C 1
ATOM 656 O O . ILE A 1 86 ? -2.770 2.409 3.387 1.00 98.94 86 ILE A O 1
ATOM 660 N N . VAL A 1 87 ? -3.287 2.329 5.580 1.00 98.94 87 VAL A N 1
ATOM 661 C CA . VAL A 1 87 ? -2.080 3.012 6.071 1.00 98.94 87 VAL A CA 1
ATOM 662 C C . VAL A 1 87 ? -1.385 2.137 7.107 1.00 98.94 87 VAL A C 1
ATOM 664 O O . VAL A 1 87 ? -2.032 1.641 8.029 1.00 98.94 87 VAL A O 1
ATOM 667 N N . ILE A 1 88 ? -0.071 1.967 6.977 1.00 98.94 88 ILE A N 1
ATOM 668 C CA . ILE A 1 88 ? 0.772 1.305 7.975 1.00 98.94 88 ILE A CA 1
ATOM 669 C C . ILE A 1 88 ? 1.495 2.381 8.782 1.00 98.94 88 ILE A C 1
ATOM 671 O O . ILE A 1 88 ? 2.277 3.168 8.244 1.00 98.94 88 ILE A O 1
ATOM 675 N N . ASP A 1 89 ? 1.203 2.419 10.077 1.00 98.81 89 ASP A N 1
ATOM 676 C CA . ASP A 1 89 ? 1.793 3.340 11.040 1.00 98.81 89 ASP A CA 1
ATOM 677 C C . ASP A 1 89 ? 3.234 2.937 11.391 1.00 98.81 89 ASP A C 1
ATOM 679 O O . ASP A 1 89 ? 3.642 1.786 11.245 1.00 98.81 89 ASP A O 1
ATOM 683 N N . ASN A 1 90 ? 3.992 3.880 11.934 1.00 98.62 90 ASN A N 1
ATOM 684 C CA . ASN A 1 90 ? 5.373 3.711 12.383 1.00 98.62 90 ASN A CA 1
ATOM 685 C C . ASN A 1 90 ? 5.586 2.579 13.397 1.00 98.62 90 ASN A C 1
ATOM 687 O O . ASN A 1 90 ? 6.689 2.038 13.503 1.00 98.62 90 ASN A O 1
ATOM 691 N N . ASP A 1 91 ? 4.568 2.264 14.195 1.00 98.62 91 ASP A N 1
ATOM 692 C CA . ASP A 1 91 ? 4.617 1.199 15.198 1.00 98.62 91 ASP A CA 1
ATOM 693 C C . ASP A 1 91 ? 4.198 -0.179 14.648 1.00 98.62 91 ASP A C 1
ATOM 695 O O . ASP A 1 91 ? 4.204 -1.171 15.390 1.00 98.62 91 ASP A O 1
ATOM 699 N N . GLY A 1 92 ? 3.876 -0.240 13.349 1.00 98.69 92 GLY A N 1
ATOM 700 C CA . GLY A 1 92 ? 3.399 -1.421 12.635 1.00 98.69 92 GLY A CA 1
ATOM 701 C C . GLY A 1 92 ? 1.883 -1.633 12.704 1.00 98.69 92 GLY A C 1
ATOM 702 O O . GLY A 1 92 ? 1.396 -2.640 12.189 1.00 98.69 92 GLY A O 1
ATOM 703 N N . THR A 1 93 ? 1.120 -0.730 13.331 1.00 98.75 93 THR A N 1
ATOM 704 C CA . THR A 1 93 ? -0.350 -0.790 13.313 1.00 98.75 93 THR A CA 1
ATOM 705 C C . THR A 1 93 ? -0.872 -0.546 11.901 1.00 98.75 93 THR A C 1
ATOM 707 O O . THR A 1 93 ? -0.431 0.372 11.210 1.00 98.75 93 THR A O 1
ATOM 710 N N . VAL A 1 94 ? -1.849 -1.345 11.478 1.00 98.88 94 VAL A N 1
ATOM 711 C CA . VAL A 1 94 ? -2.473 -1.248 10.156 1.00 98.88 94 VAL A CA 1
ATOM 712 C C . VAL A 1 94 ? -3.859 -0.626 10.288 1.00 98.88 94 VAL A C 1
ATOM 714 O O . VAL A 1 94 ? -4.744 -1.187 10.930 1.00 98.88 94 VAL A O 1
ATOM 717 N N . ALA A 1 95 ? -4.073 0.520 9.651 1.00 98.81 95 ALA A N 1
ATOM 718 C CA . ALA A 1 95 ? -5.384 1.144 9.534 1.00 98.81 95 ALA A CA 1
ATOM 719 C C . ALA A 1 95 ? -6.015 0.787 8.184 1.00 98.81 95 ALA A C 1
ATOM 721 O O . ALA A 1 95 ? -5.549 1.242 7.142 1.00 98.81 95 ALA A O 1
ATOM 722 N N . CYS A 1 96 ? -7.072 -0.024 8.198 1.00 98.88 96 CYS A N 1
ATOM 723 C CA . CYS A 1 96 ? -7.880 -0.359 7.028 1.00 98.88 96 CYS A CA 1
ATOM 724 C C . CYS A 1 96 ? -9.028 0.649 6.920 1.00 98.88 96 CYS A C 1
ATOM 726 O O . CYS A 1 96 ? -9.985 0.561 7.676 1.00 98.88 96 CYS A O 1
ATOM 728 N N . LEU A 1 97 ? -8.930 1.630 6.020 1.00 98.75 97 LEU A N 1
ATOM 729 C CA . LEU A 1 97 ? -9.806 2.813 6.011 1.00 98.75 97 LEU A CA 1
ATOM 730 C C . LEU A 1 97 ? -11.145 2.603 5.284 1.00 98.75 97 LEU A C 1
ATOM 732 O O . LEU A 1 97 ? -11.996 3.495 5.272 1.00 98.75 97 LEU A O 1
ATOM 736 N N . CYS A 1 98 ? -11.332 1.468 4.617 1.00 98.69 98 CYS A N 1
ATOM 737 C CA . CYS A 1 98 ? -12.518 1.179 3.816 1.00 98.69 98 CYS A CA 1
ATOM 738 C C . CYS A 1 98 ? -12.659 -0.323 3.553 1.00 98.69 98 CYS A C 1
ATOM 740 O O . CYS A 1 98 ? -11.754 -1.100 3.845 1.00 98.69 98 CYS A O 1
ATOM 742 N N . ASP A 1 99 ? -13.792 -0.718 2.972 1.00 98.62 99 ASP A N 1
ATOM 743 C CA . ASP A 1 99 ? -13.954 -2.066 2.434 1.00 98.62 99 ASP A CA 1
ATOM 744 C C . ASP A 1 99 ? -13.081 -2.255 1.189 1.00 98.62 99 ASP A C 1
ATOM 746 O O . ASP A 1 99 ? -13.282 -1.587 0.168 1.00 98.62 99 ASP A O 1
ATOM 750 N N . LEU A 1 100 ? -12.122 -3.172 1.276 1.00 98.81 100 LEU A N 1
ATOM 751 C CA . LEU A 1 100 ? -11.100 -3.390 0.256 1.00 98.81 100 LEU A CA 1
ATOM 752 C C . LEU A 1 100 ? -11.671 -3.963 -1.049 1.00 98.81 100 LEU A C 1
ATOM 754 O O . LEU A 1 100 ? -11.120 -3.710 -2.125 1.00 98.81 100 LEU A O 1
ATOM 758 N N . ALA A 1 101 ? -12.776 -4.709 -0.974 1.00 98.44 101 ALA A N 1
ATOM 759 C CA . ALA A 1 101 ? -13.393 -5.333 -2.137 1.00 98.44 101 ALA A CA 1
ATOM 760 C C . ALA A 1 101 ? -14.242 -4.335 -2.930 1.00 98.44 101 ALA A C 1
ATOM 762 O O . ALA A 1 101 ? -14.208 -4.338 -4.159 1.00 98.44 101 ALA A O 1
ATOM 763 N N . THR A 1 102 ? -14.976 -3.455 -2.247 1.00 98.50 102 THR A N 1
ATOM 764 C CA . THR A 1 102 ? -15.983 -2.598 -2.898 1.00 98.50 102 THR A CA 1
ATOM 765 C C . THR A 1 102 ? -15.543 -1.155 -3.125 1.00 98.50 102 THR A C 1
ATOM 767 O O . THR A 1 102 ? -16.250 -0.407 -3.799 1.00 98.50 102 THR A O 1
ATOM 770 N N . THR A 1 103 ? -14.412 -0.735 -2.560 1.00 98.62 103 THR A N 1
ATOM 771 C CA . THR A 1 103 ? -13.936 0.656 -2.636 1.00 98.62 103 THR A CA 1
ATOM 772 C C . THR A 1 103 ? -12.820 0.800 -3.659 1.00 98.62 103 THR A C 1
ATOM 774 O O . THR A 1 103 ? -11.898 0.001 -3.654 1.00 98.62 103 THR A O 1
ATOM 777 N N . GLU A 1 104 ? -12.880 1.823 -4.511 1.00 98.44 104 GLU A N 1
ATOM 778 C CA . GLU A 1 104 ? -11.743 2.318 -5.295 1.00 98.44 104 GLU A CA 1
ATOM 779 C C . GLU A 1 104 ? -11.243 3.618 -4.652 1.00 98.44 104 GLU A C 1
ATOM 781 O O . GLU A 1 104 ? -11.900 4.651 -4.787 1.00 98.44 104 GLU A O 1
ATOM 786 N N . ALA A 1 105 ? -10.099 3.577 -3.963 1.00 98.50 105 ALA A N 1
ATOM 787 C CA . ALA A 1 105 ? -9.428 4.780 -3.458 1.00 98.50 105 ALA A CA 1
ATOM 788 C C . ALA A 1 105 ? -8.516 5.424 -4.522 1.00 98.50 105 ALA A C 1
ATOM 790 O O . ALA A 1 105 ? -7.987 4.741 -5.403 1.00 98.50 105 ALA A O 1
ATOM 791 N N . TYR A 1 106 ? -8.306 6.738 -4.439 1.00 97.81 106 TYR A N 1
ATOM 792 C CA . TYR A 1 106 ? -7.499 7.483 -5.410 1.00 97.81 106 TYR A CA 1
ATOM 793 C C . TYR A 1 106 ? -6.009 7.548 -5.018 1.00 97.81 106 TYR A C 1
ATOM 795 O O . TYR A 1 106 ? -5.566 8.539 -4.446 1.00 97.81 106 TYR A O 1
ATOM 803 N N . HIS A 1 107 ? -5.216 6.520 -5.355 1.00 96.75 107 HIS A N 1
ATOM 804 C CA . HIS A 1 107 ? -3.785 6.445 -4.983 1.00 96.75 107 HIS A CA 1
ATOM 805 C C . HIS A 1 107 ? -2.801 6.258 -6.151 1.00 96.75 107 HIS A C 1
ATOM 807 O O . HIS A 1 107 ? -1.653 6.677 -6.073 1.00 96.75 107 HIS A O 1
ATOM 813 N N . ALA A 1 108 ? -3.192 5.597 -7.236 1.00 94.38 108 ALA A N 1
ATOM 814 C CA . ALA A 1 108 ? -2.306 5.155 -8.314 1.00 94.38 108 ALA A CA 1
ATOM 815 C C . ALA A 1 108 ? -2.921 5.361 -9.706 1.00 94.38 108 ALA A C 1
ATOM 817 O O . ALA A 1 108 ? -2.857 4.476 -10.556 1.00 94.38 108 ALA A O 1
ATOM 818 N N . THR A 1 109 ? -3.508 6.537 -9.941 1.00 91.56 109 THR A N 1
ATOM 819 C CA . THR A 1 109 ? -3.956 6.999 -11.269 1.00 91.56 109 THR A CA 1
ATOM 820 C C . THR A 1 109 ? -4.781 5.948 -12.035 1.00 91.56 109 THR A C 1
ATOM 822 O O . THR A 1 109 ? -5.927 5.685 -11.677 1.00 91.56 109 THR A O 1
ATOM 825 N N . VAL A 1 110 ? -4.212 5.339 -13.077 1.00 91.00 110 VAL A N 1
ATOM 826 C CA . VAL A 1 110 ? -4.862 4.362 -13.956 1.00 91.00 110 VAL A CA 1
ATOM 827 C C . VAL A 1 110 ? -5.133 3.026 -13.267 1.00 91.00 110 VAL A C 1
ATOM 829 O O . VAL A 1 110 ? -6.072 2.344 -13.652 1.00 91.00 110 VAL A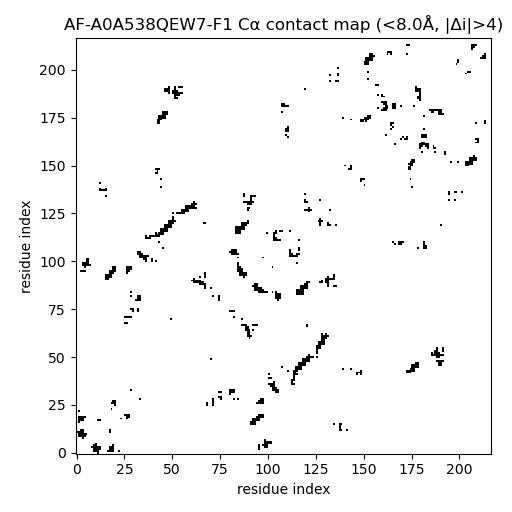 O 1
ATOM 832 N N . SER A 1 111 ? -4.387 2.681 -12.215 1.00 94.81 111 SER A N 1
ATOM 833 C CA . SER A 1 111 ? -4.497 1.392 -11.522 1.00 94.81 111 SER A CA 1
ATOM 834 C C . SER A 1 111 ? -5.545 1.362 -10.402 1.00 94.81 111 SER A C 1
ATOM 836 O O . SER A 1 111 ? -5.828 0.294 -9.858 1.00 94.81 111 SER A O 1
ATOM 838 N N . ASN A 1 112 ? -6.155 2.499 -10.042 1.00 96.31 112 ASN A N 1
ATOM 839 C CA . ASN A 1 112 ? -7.075 2.610 -8.895 1.00 96.31 112 ASN A CA 1
ATOM 840 C C . ASN A 1 112 ? -8.192 1.549 -8.913 1.00 96.31 112 ASN A C 1
ATOM 842 O O . ASN A 1 112 ? -8.428 0.853 -7.924 1.00 96.31 112 ASN A O 1
ATOM 846 N N . ALA A 1 113 ? -8.857 1.386 -10.059 1.00 96.06 113 ALA A N 1
ATOM 847 C CA . ALA A 1 113 ? -10.089 0.607 -10.185 1.00 96.06 113 ALA A CA 1
ATOM 848 C C . ALA A 1 113 ? -9.960 -0.878 -9.802 1.00 96.06 113 ALA A C 1
ATOM 850 O O . ALA A 1 113 ? -10.944 -1.495 -9.396 1.00 96.06 113 ALA A O 1
ATOM 851 N N . TRP A 1 114 ? -8.768 -1.464 -9.879 1.00 95.69 114 TRP A N 1
ATOM 852 C CA . TRP A 1 114 ? -8.533 -2.895 -9.631 1.00 95.69 114 TRP A CA 1
ATOM 853 C C . TRP A 1 114 ? -7.389 -3.162 -8.656 1.00 95.69 114 TRP A C 1
ATOM 855 O O . TRP A 1 114 ? -6.909 -4.297 -8.560 1.00 95.69 114 TRP A O 1
ATOM 865 N N . SER A 1 115 ? -6.947 -2.130 -7.941 1.00 98.00 115 SER A N 1
ATOM 866 C CA . SER A 1 115 ? -5.875 -2.256 -6.968 1.00 98.00 115 SER A CA 1
ATOM 867 C C . SER A 1 115 ? -6.293 -1.892 -5.550 1.00 98.00 115 SER A C 1
ATOM 869 O O . SER A 1 115 ? -7.300 -1.214 -5.315 1.00 98.00 115 SER A O 1
ATOM 871 N N . ILE A 1 116 ? -5.494 -2.384 -4.606 1.00 98.81 116 ILE A N 1
ATOM 872 C CA . ILE A 1 116 ? -5.477 -1.965 -3.209 1.00 98.81 116 ILE A CA 1
ATOM 873 C C . ILE A 1 116 ? -4.183 -1.188 -2.976 1.00 98.81 116 ILE A C 1
ATOM 875 O O . ILE A 1 116 ? -3.084 -1.725 -3.100 1.00 98.81 116 ILE A O 1
ATOM 879 N N . GLY A 1 117 ? -4.324 0.088 -2.639 1.00 98.75 117 GLY A N 1
ATOM 880 C CA . GLY A 1 117 ? -3.228 0.953 -2.211 1.00 98.75 117 GLY A CA 1
ATOM 881 C C . GLY A 1 117 ? -2.879 0.750 -0.740 1.00 98.75 117 GLY A C 1
ATOM 882 O O . GLY A 1 117 ? -3.771 0.814 0.112 1.00 98.75 117 GLY A O 1
ATOM 883 N N . ILE A 1 118 ? -1.591 0.565 -0.453 1.00 98.94 118 ILE A N 1
ATOM 884 C CA . ILE A 1 118 ? -1.024 0.516 0.899 1.00 98.94 118 ILE A CA 1
ATOM 885 C C . ILE A 1 118 ? -0.033 1.665 1.050 1.00 98.94 118 ILE A C 1
ATOM 887 O O . ILE A 1 118 ? 0.983 1.704 0.361 1.00 98.94 118 ILE A O 1
ATOM 891 N N . GLU A 1 119 ? -0.308 2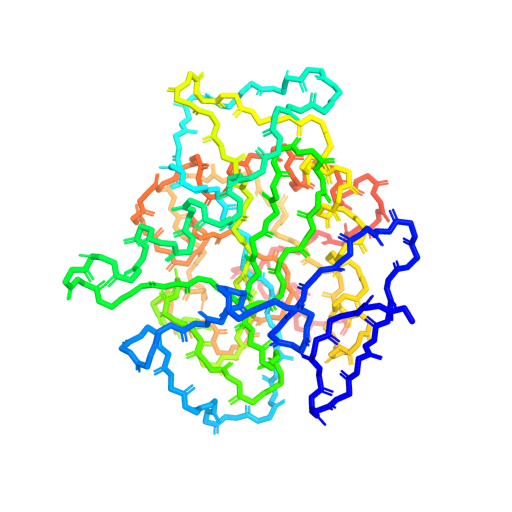.564 1.984 1.00 98.81 119 GLU A N 1
ATOM 892 C CA . GLU A 1 119 ? 0.560 3.685 2.316 1.00 98.81 119 GLU A CA 1
ATOM 893 C C . GLU A 1 119 ? 1.432 3.341 3.530 1.00 98.81 119 GLU A C 1
ATOM 895 O O . GLU A 1 119 ? 0.944 3.240 4.656 1.00 98.81 119 GLU A O 1
ATOM 900 N N . MET A 1 120 ? 2.732 3.146 3.324 1.00 98.81 120 MET A N 1
ATOM 901 C CA . MET A 1 120 ? 3.695 2.921 4.405 1.00 98.81 120 MET A CA 1
ATOM 902 C C . MET A 1 120 ? 4.192 4.261 4.943 1.00 98.81 120 MET A C 1
ATOM 904 O O . MET A 1 120 ? 4.711 5.087 4.188 1.00 98.81 120 MET A O 1
ATOM 908 N N . TYR A 1 121 ? 4.055 4.519 6.243 1.00 98.69 121 TYR A N 1
ATOM 909 C CA . TYR A 1 121 ? 4.495 5.808 6.762 1.00 98.69 121 TYR A CA 1
ATOM 910 C C . TYR A 1 121 ? 6.020 5.979 6.659 1.00 98.69 121 TYR A C 1
ATOM 912 O O . TYR A 1 121 ? 6.795 5.147 7.126 1.00 98.69 121 TYR A O 1
ATOM 920 N N . GLN A 1 122 ? 6.439 7.098 6.064 1.00 98.56 122 GLN A N 1
ATOM 921 C CA . GLN A 1 122 ? 7.830 7.522 5.950 1.00 98.56 122 GLN A CA 1
ATOM 922 C C . GLN A 1 122 ? 8.072 8.787 6.774 1.00 98.56 122 GLN A C 1
ATOM 924 O O . GLN A 1 122 ? 7.324 9.766 6.696 1.00 98.56 122 GLN A O 1
ATOM 929 N N . GLU A 1 123 ? 9.154 8.798 7.544 1.00 98.06 123 GLU A N 1
ATOM 930 C CA . GLU A 1 123 ? 9.610 9.929 8.342 1.00 98.06 123 GLU A CA 1
ATOM 931 C C . GLU A 1 123 ? 10.153 11.080 7.489 1.00 98.06 123 GLU A C 1
ATOM 933 O O . GLU A 1 123 ? 10.458 10.947 6.307 1.00 98.06 123 GLU A O 1
ATOM 938 N N . ALA A 1 124 ? 10.213 12.282 8.069 1.00 96.00 124 ALA A N 1
ATOM 939 C CA . ALA A 1 124 ? 10.662 13.479 7.343 1.00 96.00 124 ALA A CA 1
ATOM 940 C C . ALA A 1 124 ? 12.141 13.418 6.913 1.00 96.00 124 ALA A C 1
ATOM 942 O O . ALA A 1 124 ? 12.524 14.070 5.950 1.00 96.00 124 ALA A O 1
ATOM 943 N N . ASN A 1 125 ? 12.954 12.610 7.597 1.00 95.94 125 ASN A N 1
ATOM 944 C CA . ASN A 1 125 ? 14.350 12.327 7.253 1.00 95.94 125 ASN A CA 1
ATOM 945 C C . 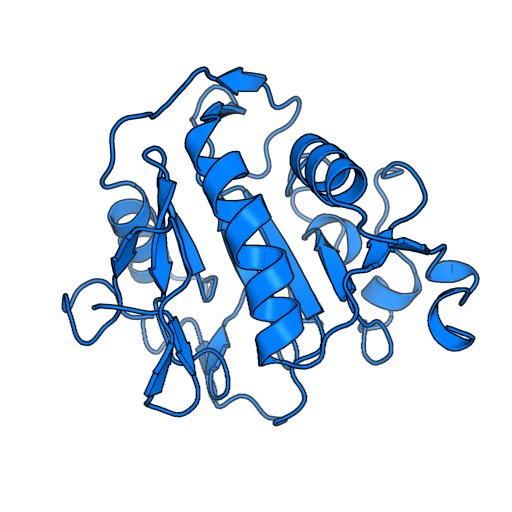ASN A 1 125 ? 14.499 11.153 6.262 1.00 95.94 125 ASN A C 1
ATOM 947 O O . ASN A 1 125 ? 15.563 10.540 6.201 1.00 95.94 125 ASN A O 1
ATOM 951 N N . ASN A 1 126 ? 13.426 10.812 5.542 1.00 96.31 126 ASN A N 1
ATOM 952 C CA . ASN A 1 126 ? 13.304 9.675 4.624 1.00 96.31 126 ASN A CA 1
ATOM 953 C C . ASN A 1 126 ? 13.380 8.290 5.286 1.00 96.31 126 ASN A C 1
ATOM 955 O O . ASN A 1 126 ? 13.400 7.278 4.581 1.00 96.31 126 ASN A O 1
ATOM 959 N N . GLY A 1 127 ? 13.418 8.227 6.617 1.00 98.12 127 GLY A N 1
ATOM 960 C CA . GLY A 1 127 ? 13.455 6.972 7.345 1.00 98.12 127 GLY A CA 1
ATOM 961 C C . GLY A 1 127 ? 12.124 6.221 7.300 1.00 98.12 127 GLY A C 1
ATOM 962 O O . GLY A 1 127 ? 11.062 6.834 7.298 1.00 98.12 127 GLY A O 1
ATOM 963 N N . VAL A 1 128 ? 12.171 4.895 7.299 1.00 98.75 128 VAL A N 1
ATOM 964 C CA . VAL A 1 128 ? 10.998 4.029 7.470 1.00 98.75 128 VAL A CA 1
ATOM 965 C C . VAL A 1 128 ? 11.338 3.016 8.553 1.00 98.75 128 VAL A C 1
ATOM 967 O O . VAL A 1 128 ? 12.377 2.359 8.482 1.00 98.75 128 VAL A O 1
ATOM 970 N N . HIS A 1 129 ? 10.501 2.923 9.581 1.00 98.81 129 HIS A N 1
ATOM 971 C CA . HIS A 1 129 ? 10.733 2.018 10.704 1.00 98.81 129 HIS A CA 1
ATOM 972 C C . HIS A 1 129 ? 10.588 0.545 10.295 1.00 98.81 129 HIS A C 1
ATOM 974 O O . HIS A 1 129 ? 9.708 0.205 9.509 1.00 98.81 129 HIS A O 1
ATOM 980 N N . GLU A 1 130 ? 11.417 -0.340 10.856 1.00 98.81 130 GLU A N 1
ATOM 981 C CA . GLU A 1 130 ? 11.365 -1.794 10.624 1.00 98.81 130 GLU A CA 1
ATOM 982 C C . GLU A 1 130 ? 9.957 -2.353 10.818 1.00 98.81 130 GLU A C 1
ATOM 984 O O . GLU A 1 130 ? 9.493 -3.131 9.993 1.00 98.81 130 GLU A O 1
ATOM 989 N N . ALA A 1 131 ? 9.237 -1.883 11.839 1.00 98.81 131 ALA A N 1
ATOM 990 C CA . ALA A 1 131 ? 7.873 -2.322 12.112 1.00 98.81 131 ALA A CA 1
ATOM 991 C C . ALA A 1 131 ? 6.887 -2.051 10.961 1.00 98.81 131 ALA A C 1
ATOM 993 O O . ALA A 1 131 ? 5.933 -2.809 10.787 1.00 98.81 131 ALA A O 1
ATOM 994 N N . VAL A 1 132 ? 7.120 -1.003 10.163 1.00 98.94 132 VAL A N 1
ATOM 995 C CA . VAL A 1 132 ? 6.318 -0.694 8.969 1.00 98.94 132 VAL A CA 1
ATOM 996 C C . VAL A 1 132 ? 6.537 -1.773 7.912 1.00 98.94 132 VAL A C 1
ATOM 998 O O . VAL A 1 132 ? 5.576 -2.329 7.380 1.00 98.94 132 VAL A O 1
ATOM 1001 N N . TYR A 1 133 ? 7.799 -2.120 7.649 1.00 98.88 133 TYR A N 1
ATOM 1002 C CA . TYR A 1 133 ? 8.142 -3.189 6.716 1.00 98.88 133 TYR A CA 1
ATOM 1003 C C . TYR A 1 133 ? 7.659 -4.550 7.216 1.00 98.88 133 TYR A C 1
ATOM 1005 O O . TYR A 1 133 ? 7.056 -5.290 6.448 1.00 98.88 133 TYR A O 1
ATOM 1013 N N . ASP A 1 134 ? 7.858 -4.863 8.495 1.00 98.81 134 ASP A N 1
ATOM 1014 C CA . ASP A 1 134 ? 7.420 -6.118 9.110 1.00 98.81 134 ASP A CA 1
ATOM 1015 C C . ASP A 1 134 ? 5.898 -6.294 9.036 1.00 98.81 134 ASP A C 1
ATOM 1017 O O . ASP A 1 134 ? 5.402 -7.411 8.869 1.00 98.81 134 ASP A O 1
ATOM 1021 N N . ALA A 1 135 ? 5.143 -5.197 9.140 1.00 98.88 135 ALA A N 1
ATOM 1022 C CA . ALA A 1 135 ? 3.706 -5.215 8.926 1.00 98.88 135 ALA A CA 1
ATOM 1023 C C . ALA A 1 135 ? 3.358 -5.424 7.444 1.00 98.88 135 ALA A C 1
ATOM 1025 O O . ALA A 1 135 ? 2.543 -6.289 7.119 1.00 98.88 135 ALA A O 1
ATOM 1026 N N . ALA A 1 136 ? 4.011 -4.688 6.538 1.00 98.88 136 ALA A N 1
ATOM 1027 C CA . ALA A 1 136 ? 3.773 -4.782 5.099 1.00 98.88 136 ALA A CA 1
ATOM 1028 C C . ALA A 1 136 ? 4.041 -6.193 4.553 1.00 98.88 136 ALA A C 1
ATOM 1030 O O . ALA A 1 136 ? 3.231 -6.726 3.798 1.00 98.88 136 ALA A O 1
ATOM 1031 N N . VAL A 1 137 ? 5.130 -6.838 4.975 1.00 98.75 137 VAL A N 1
ATOM 1032 C CA . VAL A 1 137 ? 5.521 -8.170 4.484 1.00 98.75 137 VAL A CA 1
ATOM 1033 C C . VAL A 1 137 ? 4.616 -9.298 4.991 1.00 98.75 137 VAL A C 1
ATOM 1035 O O . VAL A 1 137 ? 4.586 -10.362 4.384 1.00 98.75 137 VAL A O 1
ATOM 1038 N N . LYS A 1 138 ? 3.846 -9.074 6.063 1.00 98.81 138 LYS A N 1
ATOM 1039 C CA . LYS A 1 138 ? 2.762 -9.976 6.496 1.00 98.81 138 LYS A CA 1
ATOM 1040 C C . LYS A 1 138 ? 1.454 -9.666 5.776 1.00 98.81 138 LYS A C 1
ATOM 1042 O O . LYS A 1 138 ? 0.724 -10.573 5.389 1.00 98.81 138 LYS A O 1
ATOM 1047 N N . LEU A 1 139 ? 1.162 -8.379 5.596 1.00 98.88 139 LEU A N 1
ATOM 1048 C CA . LEU A 1 139 ? -0.086 -7.907 5.012 1.00 98.88 139 LEU A CA 1
ATOM 1049 C C . LEU A 1 139 ? -0.188 -8.231 3.516 1.00 98.88 139 LEU A C 1
ATOM 1051 O O . LEU A 1 139 ? -1.236 -8.677 3.060 1.00 98.88 139 LEU A O 1
ATOM 1055 N N . VAL A 1 140 ? 0.884 -8.018 2.751 1.00 98.94 140 VAL A N 1
ATOM 1056 C CA . VAL A 1 140 ? 0.883 -8.182 1.290 1.00 98.94 140 VAL A CA 1
ATOM 1057 C C . VAL A 1 140 ? 0.569 -9.624 0.863 1.00 98.94 140 VAL A C 1
ATOM 1059 O O . VAL A 1 140 ? -0.369 -9.794 0.084 1.00 98.94 140 VAL A O 1
ATOM 1062 N N . PRO A 1 141 ? 1.254 -10.675 1.367 1.00 98.75 141 PRO A N 1
ATOM 1063 C CA . PRO A 1 141 ? 0.910 -12.055 1.019 1.00 98.75 141 PRO A CA 1
ATOM 1064 C C . PRO A 1 141 ? -0.518 -12.433 1.414 1.00 98.75 141 PRO A C 1
ATOM 1066 O O . PRO A 1 141 ? -1.188 -13.158 0.683 1.00 98.75 141 PRO A O 1
ATOM 1069 N N . GLU A 1 142 ? -1.005 -11.918 2.543 1.00 98.69 142 GLU A N 1
ATOM 1070 C CA . GLU A 1 142 ? -2.358 -12.206 3.005 1.00 98.69 142 GLU A CA 1
ATOM 1071 C C . GLU A 1 142 ? -3.421 -11.547 2.119 1.00 98.69 142 GLU A C 1
ATOM 1073 O O . GLU A 1 142 ? -4.403 -12.190 1.755 1.00 98.69 142 GLU A O 1
ATOM 1078 N N . LEU A 1 143 ? -3.205 -10.305 1.680 1.00 98.81 143 LEU A N 1
ATOM 1079 C CA . LEU A 1 143 ? -4.054 -9.669 0.671 1.00 98.81 143 LEU A CA 1
ATOM 1080 C C . LEU A 1 143 ? -4.024 -10.442 -0.650 1.00 98.81 143 LEU A C 1
ATOM 1082 O O . LEU A 1 143 ? -5.079 -10.676 -1.241 1.00 98.81 143 LEU A O 1
ATOM 1086 N N . CYS A 1 144 ? -2.845 -10.896 -1.083 1.00 98.75 144 CYS A N 1
ATOM 1087 C CA . CYS A 1 144 ? -2.729 -11.758 -2.254 1.00 98.75 144 CYS A CA 1
ATOM 1088 C C . CYS A 1 144 ? -3.574 -13.030 -2.105 1.00 98.75 144 CYS A C 1
ATOM 1090 O O . CYS A 1 144 ? -4.353 -13.363 -2.997 1.00 98.75 144 CYS A O 1
ATOM 1092 N N . ARG A 1 145 ? -3.511 -13.692 -0.946 1.00 98.56 145 ARG A N 1
ATOM 1093 C CA . ARG A 1 145 ? -4.313 -14.882 -0.636 1.00 98.56 145 ARG A CA 1
ATOM 1094 C C . ARG A 1 145 ? -5.818 -14.595 -0.624 1.00 98.56 145 ARG A C 1
ATOM 1096 O O . ARG A 1 145 ? -6.583 -15.380 -1.178 1.00 98.56 145 ARG A O 1
ATOM 1103 N N . ILE A 1 146 ? -6.247 -13.497 0.003 1.00 98.44 146 ILE A N 1
ATOM 1104 C CA . ILE A 1 146 ? -7.663 -13.109 0.120 1.00 98.44 146 ILE A CA 1
ATOM 1105 C C . ILE A 1 146 ? -8.276 -12.831 -1.256 1.00 98.44 146 ILE A C 1
ATOM 1107 O O . ILE A 1 146 ? -9.395 -13.265 -1.527 1.00 98.44 146 ILE A O 1
ATOM 1111 N N . PHE A 1 147 ? -7.552 -12.118 -2.120 1.00 98.44 147 PHE A N 1
ATOM 1112 C CA . PHE A 1 147 ? -8.060 -11.665 -3.417 1.00 98.44 147 PHE A CA 1
ATOM 1113 C C . PHE A 1 147 ? -7.663 -12.570 -4.593 1.00 98.44 147 PHE A C 1
ATOM 1115 O O . PHE A 1 147 ? -8.058 -12.298 -5.724 1.00 98.44 147 PHE A O 1
ATOM 1122 N N . GLY A 1 148 ? -6.909 -13.647 -4.349 1.00 97.75 148 GLY A N 1
ATOM 1123 C CA . GLY A 1 148 ? -6.419 -14.537 -5.405 1.00 97.75 148 GLY A CA 1
ATOM 1124 C C . GLY A 1 148 ? -5.413 -13.859 -6.341 1.00 97.75 148 GLY A C 1
ATOM 1125 O O . GLY A 1 148 ? -5.387 -14.145 -7.534 1.00 97.75 148 GLY A O 1
ATOM 1126 N N . ILE A 1 149 ? -4.612 -12.932 -5.812 1.00 97.94 149 ILE A N 1
ATOM 1127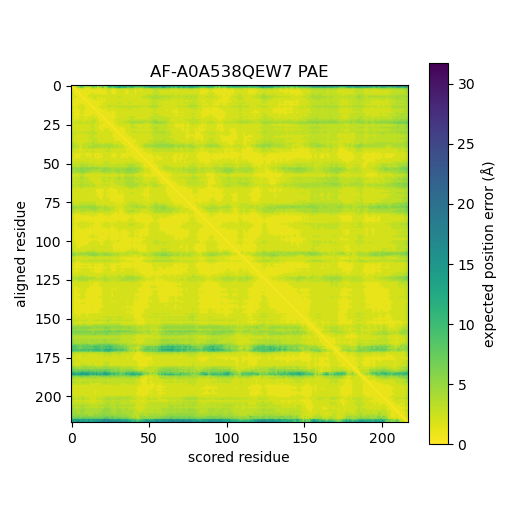 C CA . ILE A 1 149 ? -3.540 -12.252 -6.543 1.00 97.94 149 ILE A CA 1
ATOM 1128 C C . ILE A 1 149 ? -2.288 -13.118 -6.439 1.00 97.94 149 ILE A C 1
ATOM 1130 O O . ILE A 1 149 ? -1.914 -13.545 -5.347 1.00 97.94 149 ILE A O 1
ATOM 1134 N N . GLN A 1 150 ? -1.608 -13.360 -7.556 1.00 97.12 150 GLN A N 1
ATOM 1135 C CA . GLN A 1 150 ? -0.304 -14.013 -7.515 1.00 97.12 150 GLN A CA 1
ATOM 1136 C C . GLN A 1 150 ? 0.699 -13.124 -6.771 1.00 97.12 150 GLN A C 1
ATOM 1138 O O . GLN A 1 150 ? 0.791 -11.923 -7.036 1.00 97.12 150 GLN A O 1
ATOM 1143 N N . LEU A 1 151 ? 1.467 -13.704 -5.846 1.00 98.25 151 LEU A N 1
ATOM 1144 C CA . LEU A 1 151 ? 2.531 -12.992 -5.139 1.00 98.25 151 LEU A CA 1
ATOM 1145 C C . LEU A 1 151 ? 3.755 -12.836 -6.055 1.00 98.25 151 LEU A C 1
ATOM 1147 O O . LEU A 1 151 ? 4.772 -13.504 -5.888 1.00 98.25 151 LEU A O 1
ATOM 1151 N N . GLN A 1 152 ? 3.626 -11.938 -7.026 1.00 97.62 152 GLN A N 1
ATOM 1152 C CA . GLN A 1 152 ? 4.676 -11.566 -7.963 1.00 97.62 152 GLN A CA 1
ATOM 1153 C C . GLN A 1 152 ? 5.034 -10.084 -7.858 1.00 97.62 152 GLN A C 1
ATOM 1155 O O . GLN A 1 152 ? 4.190 -9.254 -7.520 1.00 97.62 152 GLN A O 1
ATOM 1160 N N . ILE A 1 153 ? 6.293 -9.766 -8.143 1.00 98.38 153 ILE A N 1
ATOM 1161 C CA . ILE A 1 153 ? 6.874 -8.421 -8.112 1.00 98.38 153 ILE A CA 1
ATOM 1162 C C . ILE A 1 153 ? 7.705 -8.160 -9.380 1.00 98.38 153 ILE A C 1
ATOM 1164 O O . ILE A 1 153 ? 8.147 -9.109 -10.042 1.00 98.38 153 ILE A O 1
ATOM 1168 N N . PRO A 1 154 ? 7.992 -6.889 -9.715 1.00 97.56 154 PRO A N 1
ATOM 1169 C CA . PRO A 1 154 ? 8.909 -6.555 -10.798 1.00 97.56 154 PRO A CA 1
ATOM 1170 C C . PRO A 1 154 ? 10.292 -7.201 -10.623 1.00 97.56 154 PRO A C 1
ATOM 1172 O O . PRO A 1 154 ? 10.918 -7.143 -9.558 1.00 97.56 154 PRO A O 1
ATOM 1175 N N . LYS A 1 155 ? 10.787 -7.830 -11.693 1.00 96.25 155 LYS A N 1
ATOM 1176 C CA . LYS A 1 155 ? 12.074 -8.540 -11.703 1.00 96.25 155 LYS A CA 1
ATOM 1177 C C . LYS A 1 155 ? 13.274 -7.614 -11.596 1.00 96.25 155 LYS A C 1
ATOM 1179 O O . LYS A 1 155 ? 14.190 -7.887 -10.818 1.00 96.25 155 LYS A O 1
ATOM 1184 N N . HIS A 1 156 ? 13.274 -6.553 -12.395 1.00 93.62 156 HIS A N 1
ATOM 1185 C CA . HIS A 1 156 ? 14.426 -5.672 -12.558 1.00 93.62 156 HIS A CA 1
ATOM 1186 C C . HIS A 1 156 ? 14.420 -4.536 -11.531 1.00 93.62 156 HIS A C 1
ATOM 1188 O O . HIS A 1 156 ? 13.346 -4.089 -11.128 1.00 93.62 156 HIS A O 1
ATOM 1194 N N . PRO A 1 157 ? 15.599 -4.019 -11.139 1.00 91.88 157 PRO A N 1
ATOM 1195 C CA . PRO A 1 157 ? 15.686 -2.771 -10.390 1.00 91.88 157 PRO A CA 1
ATOM 1196 C C . PRO A 1 157 ? 14.960 -1.637 -11.115 1.00 91.88 157 PRO A C 1
ATOM 1198 O O . PRO A 1 157 ? 14.988 -1.564 -12.347 1.00 91.88 157 PRO A O 1
ATOM 1201 N N . TYR A 1 158 ? 14.350 -0.734 -10.349 1.00 92.94 158 TYR A N 1
ATOM 1202 C CA . TYR A 1 158 ? 13.619 0.394 -10.912 1.00 92.94 158 TYR A CA 1
ATOM 1203 C C . TYR A 1 158 ? 14.561 1.343 -11.668 1.00 92.94 158 TYR A C 1
ATOM 1205 O O . TYR A 1 158 ? 15.555 1.822 -11.118 1.00 92.94 158 TYR A O 1
ATOM 1213 N N . LYS A 1 159 ? 14.237 1.639 -12.932 1.00 91.38 159 LYS A N 1
ATOM 1214 C CA . LYS A 1 159 ? 15.092 2.408 -13.857 1.00 91.38 159 LYS A CA 1
ATOM 1215 C C . LYS A 1 159 ? 14.733 3.897 -13.946 1.00 91.38 159 LYS A C 1
ATOM 1217 O O . LYS A 1 159 ? 15.174 4.564 -14.872 1.00 91.38 159 LYS A O 1
ATOM 1222 N N . ASN A 1 160 ? 13.976 4.425 -12.980 1.00 91.62 160 ASN A N 1
ATOM 1223 C CA . ASN A 1 160 ? 13.382 5.774 -13.025 1.00 91.62 160 ASN A CA 1
ATOM 1224 C C . ASN A 1 160 ? 12.334 5.974 -14.125 1.00 91.62 160 ASN A C 1
ATOM 1226 O O . ASN A 1 160 ? 12.020 7.107 -14.480 1.00 91.62 160 ASN A O 1
ATOM 1230 N N . GLU A 1 161 ? 11.759 4.878 -14.606 1.00 93.75 161 GLU A N 1
ATOM 1231 C CA . GLU A 1 161 ? 10.688 4.865 -15.591 1.00 93.75 161 GLU A CA 1
ATOM 1232 C C . GLU A 1 161 ? 9.644 3.825 -15.163 1.00 93.75 161 GLU A C 1
ATOM 1234 O O . GLU A 1 161 ? 10.039 2.740 -14.718 1.00 93.75 161 GLU A O 1
ATOM 1239 N N . PRO A 1 162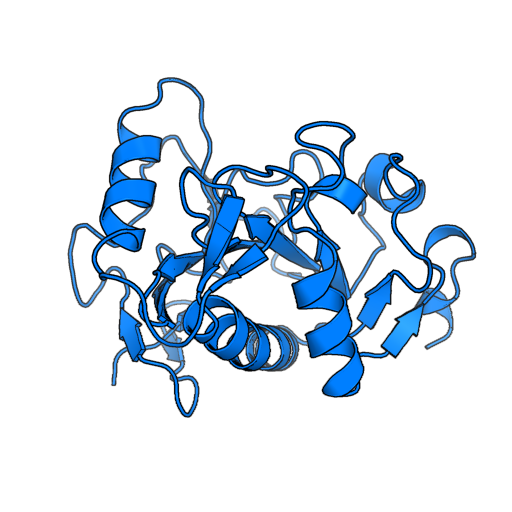 ? 8.339 4.131 -15.281 1.00 94.75 162 PRO A N 1
ATOM 1240 C CA . PRO A 1 162 ? 7.280 3.152 -15.064 1.00 94.75 162 PRO A CA 1
ATOM 1241 C C . PRO A 1 162 ? 7.429 1.935 -15.974 1.00 94.75 162 PRO A C 1
ATOM 1243 O O . PRO A 1 162 ? 7.968 2.035 -17.078 1.00 94.75 162 PRO A O 1
ATOM 1246 N N . LEU A 1 163 ? 6.868 0.804 -15.550 1.00 95.06 163 LEU A N 1
ATOM 1247 C CA . LEU A 1 163 ? 6.721 -0.355 -16.426 1.00 95.06 163 LEU A CA 1
ATOM 1248 C C . LEU A 1 163 ? 5.778 0.017 -17.569 1.00 95.06 163 LEU A C 1
ATOM 1250 O O . LEU A 1 163 ? 4.700 0.570 -17.327 1.00 95.06 163 LEU A O 1
ATOM 1254 N N . ARG A 1 164 ? 6.148 -0.314 -18.809 1.00 94.56 164 ARG A N 1
ATOM 1255 C CA . ARG A 1 164 ? 5.367 0.054 -19.998 1.00 94.56 164 ARG A CA 1
ATOM 1256 C C . ARG A 1 164 ? 3.923 -0.424 -19.875 1.00 94.56 164 ARG A C 1
ATOM 1258 O O . ARG A 1 164 ? 3.005 0.368 -20.051 1.00 94.56 164 ARG A O 1
ATOM 1265 N N . ARG A 1 165 ? 3.699 -1.687 -19.491 1.00 93.12 165 ARG A N 1
ATOM 1266 C CA . ARG A 1 165 ? 2.329 -2.229 -19.352 1.00 93.12 165 ARG A CA 1
ATOM 1267 C C . ARG A 1 165 ? 1.517 -1.588 -18.228 1.00 93.12 165 ARG A C 1
ATOM 1269 O O . ARG A 1 165 ? 0.294 -1.530 -18.330 1.00 93.12 165 ARG A O 1
ATOM 1276 N N . MET A 1 166 ? 2.166 -1.111 -17.167 1.00 94.00 166 MET A N 1
ATOM 1277 C CA . MET A 1 166 ? 1.484 -0.369 -16.104 1.00 94.00 166 MET A CA 1
ATOM 1278 C C . MET A 1 166 ? 1.116 1.043 -16.577 1.00 94.00 166 MET A C 1
ATOM 1280 O O . MET A 1 166 ? -0.023 1.465 -16.388 1.00 94.00 166 MET A O 1
ATOM 1284 N N . ALA A 1 167 ? 2.032 1.730 -17.269 1.00 91.06 167 ALA A N 1
ATOM 1285 C CA . ALA A 1 167 ? 1.779 3.034 -17.886 1.00 91.06 167 ALA A CA 1
ATOM 1286 C C . ALA A 1 167 ? 0.686 2.977 -18.972 1.00 91.06 167 ALA A C 1
ATOM 1288 O O . ALA A 1 167 ? -0.130 3.893 -19.066 1.00 91.06 167 ALA A O 1
ATOM 1289 N N . ASP A 1 168 ? 0.599 1.865 -19.710 1.00 88.94 168 ASP A N 1
ATOM 1290 C CA . ASP A 1 168 ? -0.454 1.561 -20.694 1.00 88.94 168 ASP A CA 1
ATOM 1291 C C . ASP A 1 168 ? -1.796 1.166 -20.035 1.00 88.94 168 ASP A C 1
ATOM 1293 O O . ASP A 1 168 ? -2.686 0.582 -20.658 1.00 88.94 168 ASP A O 1
ATOM 1297 N N . GLY A 1 169 ? -1.963 1.488 -18.752 1.00 84.25 169 GLY A N 1
ATOM 1298 C CA . GLY A 1 169 ? -3.201 1.316 -18.014 1.00 84.25 169 GLY A CA 1
ATOM 1299 C C . GLY A 1 169 ? -3.263 0.055 -17.170 1.00 84.25 169 GLY A C 1
ATOM 1300 O O . GLY A 1 169 ? -4.326 -0.206 -16.633 1.00 84.25 169 GLY A O 1
ATOM 1301 N N . GLY A 1 170 ? -2.198 -0.748 -17.059 1.00 88.38 170 GLY A N 1
ATOM 1302 C CA . GLY A 1 170 ? -2.055 -1.822 -16.063 1.00 88.38 170 GLY A CA 1
ATOM 1303 C C . GLY A 1 170 ? -3.136 -2.905 -16.085 1.00 88.38 170 GLY A C 1
ATOM 1304 O O . GLY A 1 170 ? -3.193 -3.733 -15.179 1.00 88.38 170 GLY A O 1
ATOM 1305 N N . ALA A 1 171 ? -4.010 -2.924 -17.095 1.00 82.56 171 ALA A N 1
ATOM 1306 C CA . ALA A 1 171 ? -5.249 -3.688 -17.046 1.00 82.56 171 ALA A CA 1
ATOM 1307 C C . ALA A 1 171 ? -5.006 -5.201 -16.967 1.00 82.56 171 ALA A C 1
ATOM 1309 O O . ALA A 1 171 ? -5.825 -5.913 -16.391 1.00 82.56 171 ALA A O 1
ATOM 1310 N N . HIS A 1 172 ? -3.875 -5.670 -17.489 1.00 86.94 172 HIS A N 1
ATOM 1311 C CA . HIS A 1 172 ? -3.494 -7.080 -17.525 1.00 86.94 172 HIS A CA 1
ATOM 1312 C C . HIS A 1 172 ? -2.315 -7.416 -16.610 1.00 86.94 172 HIS A C 1
ATOM 1314 O O . HIS A 1 172 ? -1.809 -8.526 -16.690 1.00 86.94 172 HIS A O 1
ATOM 1320 N N . CYS A 1 173 ? -1.863 -6.484 -15.771 1.00 94.81 173 CYS A N 1
ATOM 1321 C CA . CYS A 1 173 ? -0.813 -6.767 -14.797 1.00 94.81 173 CYS A CA 1
ATOM 1322 C C . CYS A 1 173 ? -1.450 -7.297 -13.511 1.00 94.81 173 CYS A C 1
ATOM 1324 O O . CYS A 1 173 ? -2.385 -6.687 -12.981 1.00 94.81 173 CYS A O 1
ATOM 1326 N N . VAL A 1 174 ? -0.936 -8.411 -13.000 1.00 96.62 174 VAL A N 1
ATOM 1327 C CA . VAL A 1 174 ? -1.360 -9.022 -11.736 1.00 96.62 174 VAL A CA 1
ATOM 1328 C C . VAL A 1 174 ? -0.160 -9.031 -10.803 1.00 96.62 174 VAL A C 1
ATOM 1330 O O . VAL A 1 174 ? 0.935 -9.346 -11.243 1.00 96.62 174 VAL A O 1
ATOM 1333 N N . GLY A 1 175 ? -0.336 -8.682 -9.529 1.00 97.88 175 GLY A N 1
ATOM 1334 C CA . GLY A 1 175 ? 0.752 -8.762 -8.550 1.00 97.88 175 GLY A CA 1
ATOM 1335 C C . GLY A 1 175 ? 0.916 -7.536 -7.667 1.00 97.88 175 GLY A C 1
ATOM 1336 O O . GLY A 1 175 ? -0.032 -6.795 -7.400 1.00 97.88 175 GLY A O 1
ATOM 1337 N N . VAL A 1 176 ? 2.137 -7.351 -7.177 1.00 98.62 176 VAL A N 1
ATOM 1338 C CA . VAL A 1 176 ? 2.512 -6.317 -6.217 1.00 98.62 176 VAL A CA 1
ATOM 1339 C C . VAL A 1 176 ? 3.484 -5.349 -6.877 1.00 98.62 176 VAL A C 1
ATOM 1341 O O . VAL A 1 176 ? 4.586 -5.724 -7.271 1.00 98.62 176 VAL A O 1
ATOM 1344 N N . PHE A 1 177 ? 3.085 -4.086 -6.956 1.00 98.19 177 PHE A N 1
ATOM 1345 C CA . PHE A 1 177 ? 3.813 -3.029 -7.652 1.00 98.19 177 PHE A CA 1
ATOM 1346 C C . PHE A 1 177 ? 4.016 -1.830 -6.738 1.00 98.19 177 PHE A C 1
ATOM 1348 O O . PHE A 1 177 ? 3.339 -1.669 -5.724 1.00 98.19 177 PHE A O 1
ATOM 1355 N N . GLY A 1 178 ? 4.949 -0.966 -7.099 1.00 97.75 178 GLY A N 1
ATOM 1356 C CA . GLY A 1 178 ? 5.135 0.332 -6.477 1.00 97.75 178 GLY A CA 1
ATOM 1357 C C . GLY A 1 178 ? 4.359 1.401 -7.227 1.00 97.75 178 GLY A C 1
ATOM 1358 O O . GLY A 1 178 ? 4.057 1.239 -8.409 1.00 97.75 178 GLY A O 1
ATOM 1359 N N . HIS A 1 179 ? 4.082 2.534 -6.584 1.00 96.88 179 HIS A N 1
ATOM 1360 C CA . HIS A 1 179 ? 3.550 3.700 -7.297 1.00 96.88 179 HIS A CA 1
ATOM 1361 C C . HIS A 1 179 ? 4.429 4.092 -8.495 1.00 96.88 179 HIS A C 1
ATOM 1363 O O . HIS A 1 179 ? 3.923 4.345 -9.590 1.00 96.88 179 HIS A O 1
ATOM 1369 N N . ARG A 1 180 ? 5.753 4.038 -8.301 1.00 96.06 180 ARG A N 1
ATOM 1370 C CA . ARG A 1 180 ? 6.778 4.280 -9.323 1.00 96.06 180 ARG A CA 1
ATOM 1371 C C . ARG A 1 180 ? 6.655 3.403 -10.567 1.00 96.06 180 ARG A C 1
ATOM 1373 O O . ARG A 1 180 ? 7.015 3.835 -11.653 1.00 96.06 180 ARG A O 1
ATOM 1380 N N . ASP A 1 181 ? 6.127 2.188 -10.426 1.00 96.00 181 ASP A N 1
ATOM 1381 C CA . ASP A 1 181 ? 5.977 1.273 -11.557 1.00 96.00 181 ASP A CA 1
ATOM 1382 C C . ASP A 1 181 ? 4.805 1.687 -12.456 1.00 96.00 181 ASP A C 1
ATOM 1384 O O . ASP A 1 181 ? 4.736 1.250 -13.597 1.00 96.00 181 ASP A O 1
ATOM 1388 N N . ASN A 1 182 ? 3.901 2.540 -11.963 1.00 93.88 182 ASN A N 1
ATOM 1389 C CA . ASN A 1 182 ? 2.672 2.963 -12.632 1.00 93.88 182 ASN A CA 1
ATOM 1390 C C . ASN A 1 182 ? 2.736 4.393 -13.199 1.00 93.88 182 ASN A C 1
ATOM 1392 O O . ASN A 1 182 ? 2.044 4.710 -14.162 1.00 93.88 182 ASN A O 1
ATOM 1396 N N . THR A 1 183 ? 3.540 5.280 -12.612 1.00 91.19 183 THR A N 1
ATOM 1397 C CA . THR A 1 183 ? 3.621 6.693 -13.013 1.00 91.19 183 THR A CA 1
ATOM 1398 C C . THR A 1 183 ? 4.992 7.283 -12.679 1.00 91.19 183 THR A C 1
ATOM 1400 O O . THR A 1 183 ? 5.593 6.887 -11.682 1.00 91.19 183 THR A O 1
ATOM 1403 N N . PRO A 1 184 ? 5.507 8.250 -13.467 1.00 88.31 184 PRO A N 1
ATOM 1404 C CA . PRO A 1 184 ? 6.765 8.922 -13.136 1.00 88.31 184 PRO A CA 1
ATOM 1405 C C . PRO A 1 184 ? 6.637 9.873 -11.931 1.00 88.31 184 PRO A C 1
ATOM 1407 O O . PRO A 1 184 ? 7.638 10.415 -11.462 1.00 88.31 184 PRO A O 1
ATOM 1410 N N . GLN A 1 185 ? 5.420 10.123 -11.437 1.00 86.62 185 GLN A N 1
ATOM 1411 C CA . GLN A 1 185 ? 5.185 10.967 -10.266 1.00 86.62 185 GLN A CA 1
ATOM 1412 C C . GLN A 1 185 ? 5.763 10.308 -9.004 1.00 86.62 185 GLN A C 1
ATOM 1414 O O . GLN A 1 185 ? 5.668 9.097 -8.834 1.00 86.62 185 GLN A O 1
ATOM 1419 N N . ARG A 1 186 ? 6.377 11.114 -8.122 1.00 83.62 186 ARG A N 1
ATOM 1420 C CA . ARG A 1 186 ? 7.064 10.707 -6.869 1.00 83.62 186 ARG A CA 1
ATOM 1421 C C . ARG A 1 186 ? 8.347 9.876 -7.060 1.00 83.62 186 ARG A C 1
ATOM 1423 O O . ARG A 1 186 ? 9.298 10.053 -6.305 1.00 83.62 186 ARG A O 1
ATOM 1430 N N . GLY A 1 187 ? 8.450 9.093 -8.132 1.00 85.50 187 GLY A N 1
ATOM 1431 C CA . GLY A 1 187 ? 9.699 8.485 -8.592 1.00 85.50 187 GLY A CA 1
ATOM 1432 C C . GLY A 1 187 ? 10.238 7.388 -7.668 1.00 85.50 187 GLY A C 1
ATOM 1433 O O . GLY A 1 187 ? 9.487 6.696 -6.990 1.00 85.50 187 GLY A O 1
ATOM 1434 N N . HIS A 1 188 ? 11.562 7.198 -7.659 1.00 91.06 188 HIS A N 1
ATOM 1435 C CA . HIS A 1 188 ? 12.212 6.019 -7.066 1.00 91.06 188 HIS A CA 1
ATOM 1436 C C . HIS A 1 188 ? 11.820 5.730 -5.608 1.00 91.06 188 HIS A C 1
ATOM 1438 O O . HIS A 1 188 ? 11.721 4.560 -5.234 1.00 91.06 188 HIS A O 1
ATOM 1444 N N . GLY A 1 189 ? 11.611 6.770 -4.794 1.00 93.62 189 GLY A N 1
ATOM 1445 C CA . GLY A 1 189 ? 11.312 6.636 -3.367 1.00 93.62 189 GLY A CA 1
ATOM 1446 C C . GLY A 1 189 ? 9.897 6.158 -3.055 1.00 93.62 189 GLY A C 1
ATOM 1447 O O . GLY A 1 189 ? 9.593 5.938 -1.887 1.00 93.62 189 GLY A O 1
ATOM 1448 N N . ASP A 1 190 ? 9.044 5.970 -4.064 1.00 96.75 190 ASP A N 1
ATOM 1449 C CA . ASP A 1 190 ? 7.663 5.553 -3.872 1.00 96.75 190 ASP A CA 1
ATOM 1450 C C . ASP A 1 190 ? 7.374 4.167 -4.485 1.00 96.75 190 ASP A C 1
ATOM 1452 O O . ASP A 1 190 ? 7.013 4.069 -5.662 1.00 96.75 190 ASP A O 1
ATOM 1456 N N . PRO A 1 191 ? 7.571 3.063 -3.737 1.00 97.31 191 PRO A N 1
ATOM 1457 C CA . PRO A 1 191 ? 7.820 2.973 -2.293 1.00 97.31 191 PRO A CA 1
ATOM 1458 C C . PRO A 1 191 ? 9.295 2.749 -1.911 1.00 97.31 191 PRO A C 1
ATOM 1460 O O . PRO A 1 191 ? 9.559 2.414 -0.760 1.00 97.31 191 PRO A O 1
ATOM 1463 N N . GLY A 1 192 ? 10.241 2.875 -2.847 1.00 96.38 192 GLY A N 1
ATOM 1464 C CA . GLY A 1 192 ? 11.639 2.472 -2.652 1.00 96.38 192 GLY A CA 1
ATOM 1465 C C . GLY A 1 192 ? 11.878 0.969 -2.841 1.00 96.38 192 GLY A C 1
ATOM 1466 O O . GLY A 1 192 ? 10.962 0.203 -3.137 1.00 96.38 192 GLY A O 1
ATOM 1467 N N . ASP A 1 193 ? 13.138 0.544 -2.722 1.00 96.94 193 ASP A N 1
ATOM 1468 C CA . ASP A 1 193 ? 13.564 -0.828 -3.052 1.00 96.94 193 ASP A CA 1
ATOM 1469 C C . ASP A 1 193 ? 13.444 -1.821 -1.886 1.00 96.94 193 ASP A C 1
ATOM 1471 O O . ASP A 1 193 ? 13.254 -3.018 -2.113 1.00 96.94 193 ASP A O 1
ATOM 1475 N N . GLU A 1 194 ? 13.530 -1.339 -0.644 1.00 97.94 194 GLU A N 1
ATOM 1476 C CA . GLU A 1 194 ? 13.622 -2.180 0.557 1.00 97.94 194 GLU A CA 1
ATOM 1477 C C . GLU A 1 194 ? 12.434 -3.144 0.687 1.00 97.94 194 GLU A C 1
ATOM 1479 O O . GLU A 1 194 ? 12.614 -4.335 0.951 1.00 97.94 194 GLU A O 1
ATOM 1484 N N . ILE A 1 195 ? 11.210 -2.668 0.439 1.00 9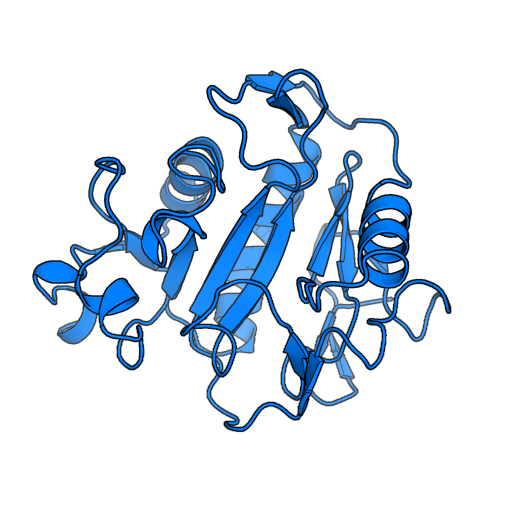8.38 195 ILE A N 1
ATOM 1485 C CA . ILE A 1 195 ? 10.016 -3.515 0.538 1.00 98.38 195 ILE A CA 1
ATOM 1486 C C . ILE A 1 195 ? 10.029 -4.654 -0.492 1.00 98.38 195 ILE A C 1
ATOM 1488 O O . ILE A 1 195 ? 9.687 -5.787 -0.158 1.00 98.38 195 ILE A O 1
ATOM 1492 N N . PHE A 1 196 ? 10.497 -4.407 -1.719 1.00 98.38 196 PHE A N 1
ATOM 1493 C CA . PHE A 1 196 ? 10.599 -5.448 -2.747 1.00 98.38 196 PHE A CA 1
ATOM 1494 C C . PHE A 1 196 ? 11.713 -6.447 -2.444 1.00 98.38 196 PHE A C 1
ATOM 1496 O O . PHE A 1 196 ? 11.563 -7.635 -2.734 1.00 98.38 196 PHE A O 1
ATOM 1503 N N . ALA A 1 197 ? 12.818 -5.999 -1.842 1.00 98.25 197 ALA A N 1
ATOM 1504 C CA . ALA A 1 197 ? 13.864 -6.898 -1.364 1.00 98.25 197 ALA A CA 1
ATOM 1505 C C . ALA A 1 197 ? 13.319 -7.859 -0.293 1.00 98.25 197 ALA A C 1
ATOM 1507 O O . ALA A 1 197 ? 13.554 -9.066 -0.374 1.00 98.25 197 ALA A O 1
ATOM 1508 N N . ARG A 1 198 ? 12.520 -7.350 0.653 1.00 98.50 198 ARG A N 1
ATOM 1509 C CA . ARG A 1 198 ? 11.895 -8.167 1.705 1.00 98.50 198 ARG A CA 1
ATOM 1510 C C . ARG A 1 198 ? 10.823 -9.116 1.175 1.00 98.50 198 ARG A C 1
ATOM 1512 O O . ARG A 1 198 ? 10.808 -10.278 1.567 1.00 98.50 198 ARG A O 1
ATOM 1519 N N . LEU A 1 199 ? 9.964 -8.665 0.260 1.00 98.69 199 LEU A N 1
ATOM 1520 C CA . LEU A 1 199 ? 8.966 -9.535 -0.375 1.00 98.69 199 LEU A CA 1
ATOM 1521 C C . LEU A 1 199 ? 9.630 -10.665 -1.170 1.00 98.69 199 LEU A C 1
ATOM 1523 O O . LEU A 1 199 ? 9.212 -11.816 -1.065 1.00 98.69 199 LEU A O 1
ATOM 1527 N N . ALA A 1 200 ? 10.710 -10.370 -1.897 1.00 98.50 200 ALA A N 1
ATOM 1528 C CA . ALA A 1 200 ? 11.488 -11.401 -2.579 1.00 98.50 200 ALA A CA 1
ATOM 1529 C C . ALA A 1 200 ? 12.108 -12.409 -1.601 1.00 98.50 200 ALA A C 1
ATOM 1531 O O . ALA A 1 200 ? 12.108 -13.605 -1.875 1.00 98.50 200 ALA A O 1
ATOM 1532 N N . ALA A 1 201 ? 12.601 -11.950 -0.445 1.00 98.44 201 ALA A N 1
ATOM 1533 C CA . ALA A 1 201 ? 13.127 -12.833 0.597 1.00 98.44 201 ALA A CA 1
ATOM 1534 C C . ALA A 1 201 ? 12.051 -13.756 1.205 1.00 98.44 201 ALA A C 1
ATOM 1536 O O . ALA A 1 201 ? 12.385 -14.830 1.700 1.00 98.44 201 ALA A O 1
ATOM 1537 N N . LEU A 1 202 ? 10.771 -13.372 1.129 1.00 97.12 202 LEU A N 1
ATOM 1538 C CA . LEU A 1 202 ? 9.625 -14.213 1.496 1.00 97.12 202 LEU A CA 1
ATOM 1539 C C . LEU A 1 202 ? 9.137 -15.135 0.369 1.00 97.12 202 LEU A C 1
ATOM 1541 O O . LEU A 1 202 ? 8.170 -15.868 0.563 1.00 97.12 202 LEU A O 1
ATOM 1545 N N . GLY A 1 203 ? 9.795 -15.122 -0.791 1.00 97.81 203 GLY A N 1
ATOM 1546 C CA . GLY A 1 203 ? 9.451 -15.979 -1.922 1.00 97.81 203 GLY A CA 1
ATOM 1547 C C . GLY A 1 203 ? 8.497 -15.352 -2.935 1.00 97.81 203 GLY A C 1
ATOM 1548 O O . GLY A 1 203 ? 7.938 -16.088 -3.740 1.00 97.81 203 GLY A O 1
ATOM 1549 N N . ALA A 1 204 ? 8.312 -14.024 -2.932 1.00 98.25 204 ALA A N 1
ATOM 1550 C CA . ALA A 1 204 ? 7.625 -13.364 -4.040 1.00 98.25 204 ALA A CA 1
ATOM 1551 C C . ALA A 1 204 ? 8.374 -13.612 -5.357 1.00 98.25 204 ALA A C 1
ATOM 1553 O O . ALA A 1 204 ? 9.586 -13.384 -5.455 1.00 98.25 204 ALA A O 1
ATOM 1554 N N . GLU A 1 205 ? 7.643 -14.069 -6.367 1.00 97.94 205 GLU A N 1
ATOM 1555 C CA . GLU A 1 205 ? 8.203 -14.389 -7.673 1.00 97.94 205 GLU A CA 1
ATOM 1556 C C . GLU A 1 205 ? 8.549 -13.112 -8.442 1.00 97.94 205 GLU A C 1
ATOM 1558 O O . GLU A 1 205 ? 7.895 -12.077 -8.311 1.00 97.94 205 GLU A O 1
ATOM 1563 N N . ARG A 1 206 ? 9.606 -13.165 -9.251 1.00 97.69 206 ARG A N 1
ATOM 1564 C CA . ARG A 1 206 ? 10.118 -12.010 -9.991 1.00 97.69 206 ARG A CA 1
ATOM 1565 C C . ARG A 1 206 ? 9.843 -12.179 -11.475 1.00 97.69 206 ARG A C 1
ATOM 1567 O O . ARG A 1 206 ? 10.493 -13.006 -12.110 1.00 97.69 206 ARG A O 1
ATOM 1574 N N . PHE A 1 207 ? 8.973 -11.334 -12.018 1.00 96.69 207 PHE A N 1
ATOM 1575 C CA . PHE A 1 207 ? 8.592 -11.368 -13.429 1.00 96.69 207 PHE A CA 1
ATOM 1576 C C . PHE A 1 207 ? 8.982 -10.085 -14.163 1.00 96.69 207 PHE A C 1
ATOM 1578 O O . PHE A 1 207 ? 8.837 -8.964 -13.651 1.00 96.69 207 PHE A O 1
ATOM 1585 N N . ASP A 1 208 ? 9.508 -10.249 -15.374 1.00 95.62 208 ASP A N 1
ATOM 1586 C CA . ASP A 1 208 ? 9.620 -9.158 -16.333 1.00 95.62 208 ASP A CA 1
ATOM 1587 C C . ASP A 1 208 ? 8.259 -8.930 -16.992 1.00 95.62 208 ASP A C 1
ATOM 1589 O O . ASP A 1 208 ? 7.885 -9.595 -17.958 1.00 95.62 208 ASP A O 1
ATOM 1593 N N . HIS A 1 209 ? 7.504 -7.988 -16.433 1.00 94.25 209 HIS A N 1
ATOM 1594 C CA . HIS A 1 209 ? 6.160 -7.686 -16.903 1.00 94.25 209 HIS A CA 1
ATOM 1595 C C . HIS A 1 209 ? 6.191 -7.089 -18.312 1.00 94.25 209 HIS A C 1
ATOM 1597 O O . HIS A 1 209 ? 5.307 -7.377 -19.110 1.00 94.25 209 HIS A O 1
ATOM 1603 N N . ASP A 1 210 ? 7.216 -6.317 -18.676 1.00 92.06 210 ASP A N 1
ATOM 1604 C CA . ASP A 1 210 ? 7.296 -5.726 -20.017 1.00 92.06 210 ASP A CA 1
ATOM 1605 C C . ASP A 1 210 ? 7.641 -6.757 -21.096 1.00 92.06 210 ASP A C 1
ATOM 1607 O O . ASP A 1 210 ? 7.261 -6.566 -22.256 1.00 92.06 210 ASP A O 1
ATOM 1611 N N . ALA A 1 211 ? 8.296 -7.852 -20.699 1.00 93.44 211 ALA A N 1
ATOM 1612 C CA . ALA A 1 211 ? 8.487 -9.051 -21.510 1.00 93.44 211 ALA A CA 1
ATOM 1613 C C . ALA A 1 211 ? 7.341 -10.076 -21.378 1.00 93.44 211 ALA A C 1
ATOM 1615 O O . ALA A 1 211 ? 7.436 -11.154 -21.960 1.00 93.44 211 ALA A O 1
ATOM 1616 N N . GLU A 1 212 ? 6.275 -9.744 -20.642 1.00 93.50 212 GLU A N 1
ATOM 1617 C CA . GLU A 1 212 ? 5.075 -10.573 -20.460 1.00 93.50 212 GLU A CA 1
ATOM 1618 C C . GLU A 1 212 ? 5.352 -11.962 -19.854 1.00 93.50 212 GLU A C 1
ATOM 1620 O O . GLU A 1 212 ? 4.612 -12.915 -20.097 1.00 93.50 212 GLU A O 1
ATOM 1625 N N . GLU A 1 213 ? 6.407 -12.087 -19.035 1.00 93.94 213 GLU A N 1
ATOM 1626 C CA . GLU A 1 213 ? 6.749 -13.356 -18.371 1.00 93.94 213 GLU A CA 1
ATOM 1627 C C . GLU A 1 213 ? 5.614 -13.840 -17.438 1.00 93.94 213 GLU A C 1
ATOM 1629 O O . GLU A 1 213 ? 5.451 -15.043 -17.243 1.00 93.94 213 GLU A O 1
ATOM 1634 N N . ASP A 1 214 ? 4.812 -12.917 -16.893 1.00 91.31 214 ASP A N 1
ATOM 1635 C CA . ASP A 1 214 ? 3.671 -13.168 -15.998 1.00 91.31 214 ASP A CA 1
ATOM 1636 C C . ASP A 1 214 ? 2.492 -13.874 -16.681 1.00 91.31 214 ASP A C 1
ATOM 1638 O O . ASP A 1 214 ? 1.699 -14.532 -16.015 1.00 91.31 214 ASP A O 1
ATOM 1642 N N . LEU A 1 215 ? 2.356 -13.763 -18.007 1.00 88.81 215 LEU A N 1
ATOM 1643 C CA . LEU A 1 215 ? 1.217 -14.341 -18.732 1.00 88.81 215 LEU A CA 1
ATOM 1644 C C . LEU A 1 215 ? 1.325 -15.860 -18.928 1.00 88.81 215 LEU A C 1
ATOM 1646 O O . LEU A 1 215 ? 0.349 -16.498 -19.323 1.00 88.81 215 LEU A O 1
ATOM 1650 N N . ALA A 1 216 ? 2.508 -16.430 -18.696 1.00 81.31 216 ALA A N 1
ATOM 1651 C CA . ALA A 1 216 ? 2.787 -17.855 -18.859 1.00 81.31 216 ALA A CA 1
ATOM 1652 C C . ALA A 1 216 ? 2.824 -18.633 -17.529 1.00 81.31 216 ALA A C 1
ATOM 1654 O O . ALA A 1 216 ? 3.084 -19.840 -17.558 1.00 81.31 216 ALA A O 1
ATOM 1655 N N . ALA A 1 217 ? 2.619 -17.945 -16.400 1.00 75.62 217 ALA A N 1
ATOM 1656 C CA . ALA A 1 217 ? 2.706 -18.489 -15.045 1.00 75.62 217 ALA A CA 1
ATOM 1657 C C . ALA A 1 217 ? 1.407 -19.159 -14.564 1.00 75.62 217 ALA A C 1
ATOM 1659 O O . ALA A 1 217 ? 0.309 -18.769 -15.027 1.00 75.62 217 ALA A O 1
#

Sequence (217 aa):
MPGLLVNGQEIPVEGLTIINPNDTAWCRLDPKDFKARPTPWVRQIILHTTKGNSPQTVLPGKGPGGRARSTADYWRGDPTPSAAHIVIDNDGTVACLCDLATTEAYHATVSNAWSIGIEMYQEANNGVHEAVYDAAVKLVPELCRIFGIQLQIPKHPYKNEPLRRMADGGAHCVGVFGHRDNTPQRGHGDPGDEIFARLAALGAERFDHDAEEDLAA

Solvent-accessible surface area (backbone atoms only — not comparable to full-atom values): 11220 Å² total; per-residue (Å²): 121,62,16,45,36,45,82,89,36,69,47,64,54,88,99,56,56,41,41,20,52,90,78,37,81,78,33,45,69,48,81,75,22,41,47,76,31,86,45,84,67,50,30,32,37,35,36,33,27,72,71,16,47,66,78,68,42,84,33,82,52,60,44,75,66,65,47,38,56,54,51,51,54,48,36,65,71,41,93,61,67,34,34,49,38,27,27,28,9,25,49,22,40,33,35,26,26,47,40,63,54,53,41,16,34,43,64,49,81,69,45,19,55,32,32,46,32,38,31,33,49,44,46,96,85,27,27,30,25,42,25,27,51,60,36,47,65,53,48,50,57,50,52,20,65,74,54,71,27,57,63,29,31,71,51,66,80,87,78,80,56,35,42,61,55,34,57,75,38,27,83,86,60,68,15,44,44,36,42,22,38,47,34,71,66,70,26,70,14,14,44,41,64,67,62,58,54,52,38,42,74,73,64,37,42,67,29,47,61,79,78,47,53,62,79,78,110

Foldseek 3Di:
DAAAAAPNDRDHFPPAAEDECVRDVLLAADPLFKDWQPDQQQFEEAFFELQLDPDEDEDEAADDWPVQSVSRVVCVPDPDRADFQWEQTRNLHIRRHDHQRTMQGHHQVLNRNRYGYYYQYADPVNYGYPSSLVNCLRVQVVVCVVNVFQLAEAQDQQPLAAQPCLCVRVPPPGHYYFSQNNDSPSTQVRVHDVSVVSSVVVPRHHDNVSVPRVVVD

Mean predicted aligned error: 2.69 Å

Radius of gyration: 15.66 Å; Cα contacts (8 Å, |Δi|>4): 525; chains: 1; bounding box: 36×38×39 Å